Protein 1YBO (pdb70)

Radius of gyration: 22.01 Å; Cα contacts (8 Å, |Δi|>4): 802; chains: 4; bounding box: 70×60×38 Å

InterPro domains:
  IPR001478 PDZ domain [PF00595] (115-191)
  IPR001478 PDZ domain [PF00595] (200-270)
  IPR001478 PDZ domain [PS50106] (114-193)
  IPR001478 PDZ domain [PS50106] (198-273)
  IPR001478 PDZ domain [SM00228] (123-194)
  IPR001478 PDZ domain [SM00228] (207-273)
  IPR036034 PDZ superfamily [G3DSA:2.30.42.10] (99-194)
  IPR036034 PDZ superfamily [G3DSA:2.30.42.10] (195-279)
  IPR036034 PDZ superfamily [SSF50156] (108-207)
  IPR036034 PDZ superfamily [SSF50156] (196-293)
  IPR051230 Amyloid-beta A4 Precursor Protein-Binding [PTHR12345] (1-297)

B-factor: mean 28.21, std 6.39, range [6.23, 77.31]

Foldseek 3Di:
DWDKDKFFADVVQDFQFQWADDPQWIFTQGGDCPGSCVVRPHFGQKTWQDKPRHGSGNDGSVRVVVCRNPPPDTIIMTIIHGNPQKDKFKAFADPVLDQAFDDAPQWTADGHPPGRCVVRVPDGQKGWADKVNHGCPPPHVVVVVVVSVPHHRIIMIMIGHHD/DQDKDKDKAFADPQLDQQFQWADDPQWIFTQDGHPPGRCVVRPHDGQKTWQDKQRDGSGNDGRVRVVVCSSPDDDGMIMTIIDPNPQKDKDKAFADPVLDQAFDDAPQFTADGHPPGSCVVRVPDGQKGWQDKPPHGCPPHHVVVVVVSSNPDHGIIMIMIGHD/DPDDDD/DDDD

GO terms:
  GO:0005546 phosphatidylinositol-4,5-bisphosphate binding (F, IDA)
  GO:0045121 membrane raft (C, IDA)
  GO:0005886 plasma membrane (C, IDA)
  GO:0042470 melanosome (C, EXP)
  GO:0005789 endoplasmic reticulum membrane (C, EXP)
  GO:0005886 plasma membrane (C, EXP)
  GO:0002091 negative regulation of receptor internalization (P, IMP)
  GO:0010718 positive regulation of epithelial to mesenchymal transition (P, IMP)
  GO:0030307 positive regulation of cell growth (P, IMP)
  GO:0030335 positive regulation of cell migration (P, IMP)
  GO:0030511 positive regulation of transforming growth factor beta receptor signaling pathway (P, IMP)
  GO:0007346 regulation of mitotic cell cycle (P, IMP)
  GO:0008284 positive regulation of cell population proliferation (P, IMP)
  GO:0005515 protein binding (F, IPI)
  GO:0035578 azurophil granule lumen (C, TAS)
  GO:0005576 extracellular region (C, TAS)
  GO:0005829 cytosol (C, TAS)
  GO:0042802 identical protein binding (F, IPI)
  GO:0005737 cytoplasm (C, IDA)
  GO:0042327 positive regulation of phosphorylation (P, IDA)

CATH classification: 2.30.42.10 (+1 more: 2.30.42.10)

Structure (mmCIF, N/CA/C/O backbone):
data_1YBO
#
_entry.id   1YBO
#
_cell.length_a   72.322
_cell.length_b   72.322
_cell.length_c   125.921
_cell.angle_alpha   90.00
_cell.angle_beta   90.00
_cell.angle_gamma   90.00
#
_symmetry.space_group_name_H-M   'P 41 21 2'
#
loop_
_entity.id
_entity.type
_entity.pdbx_description
1 polymer 'Syntenin 1'
2 polymer Syndecan-4
3 water water
#
loop_
_atom_site.group_PDB
_atom_site.id
_atom_site.type_symbol
_atom_site.label_atom_id
_atom_site.label_alt_id
_atom_site.label_comp_id
_atom_site.label_asym_id
_atom_site.label_entity_id
_atom_site.label_seq_id
_atom_site.pdbx_PDB_ins_code
_atom_site.Cartn_x
_atom_site.Cartn_y
_atom_site.Cartn_z
_atom_site.occupancy
_atom_site.B_iso_or_equiv
_atom_site.auth_seq_id
_atom_site.auth_comp_id
_atom_site.auth_asym_id
_atom_site.auth_atom_id
_atom_site.pdbx_PDB_model_num
ATOM 1 N N . ASP A 1 4 ? 48.500 52.924 49.323 1.00 33.80 111 ASP A N 1
ATOM 2 C CA . ASP A 1 4 ? 48.932 53.775 48.168 1.00 33.53 111 ASP A CA 1
ATOM 3 C C . ASP A 1 4 ? 49.855 53.041 47.213 1.00 32.85 111 ASP A C 1
ATOM 4 O O . ASP A 1 4 ? 50.409 52.005 47.566 1.00 33.03 111 ASP A O 1
ATOM 9 N N . PRO A 1 5 ? 50.024 53.594 46.006 1.00 32.31 112 PRO A N 1
ATOM 10 C CA . PRO A 1 5 ? 51.082 53.085 45.132 1.00 31.76 112 PRO A CA 1
ATOM 11 C C . PRO A 1 5 ? 52.475 53.165 45.741 1.00 30.77 112 PRO A C 1
ATOM 12 O O . PRO A 1 5 ? 52.665 53.781 46.768 1.00 29.96 112 PRO A O 1
ATOM 16 N N . ARG A 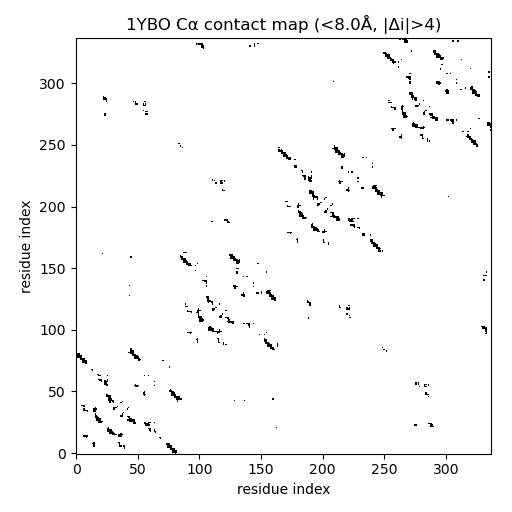1 6 ? 53.430 52.509 45.100 1.00 30.23 113 ARG A N 1
ATOM 17 C CA . ARG A 1 6 ? 54.834 52.639 45.480 1.00 29.63 113 ARG A CA 1
ATOM 18 C C . ARG A 1 6 ? 55.694 52.871 44.242 1.00 28.86 113 ARG A C 1
ATOM 19 O O . ARG A 1 6 ? 55.389 52.454 43.108 1.00 26.93 113 ARG A O 1
ATOM 27 N N . GLU A 1 7 ? 56.791 53.573 44.519 1.00 28.50 114 GLU A N 1
ATOM 28 C CA . GLU A 1 7 ? 57.756 53.946 43.467 1.00 28.26 114 GLU A CA 1
ATOM 29 C C . GLU A 1 7 ? 58.974 53.014 43.531 1.00 27.84 114 GLU A C 1
ATOM 30 O O . GLU A 1 7 ? 59.559 52.759 44.577 1.00 26.27 114 GLU A O 1
ATOM 36 N N . VAL A 1 8 ? 59.329 52.478 42.370 1.00 28.37 115 VAL A N 1
ATOM 37 C CA . VAL A 1 8 ? 60.471 51.587 42.208 1.00 28.55 115 VAL A CA 1
ATOM 38 C C . VAL A 1 8 ? 61.315 52.137 41.071 1.00 29.36 115 VAL A C 1
ATOM 39 O O . VAL A 1 8 ? 60.806 52.805 40.169 1.00 29.71 115 VAL A O 1
ATOM 43 N N . ILE A 1 9 ? 62.605 51.842 41.100 1.00 30.60 116 ILE A N 1
ATOM 44 C CA . ILE A 1 9 ? 63.526 52.313 40.073 1.00 31.66 116 ILE A CA 1
ATOM 45 C C . ILE A 1 9 ? 64.329 51.070 39.729 1.00 32.23 116 ILE A C 1
ATOM 46 O O . ILE A 1 9 ? 65.127 50.574 40.529 1.00 32.19 116 ILE A O 1
ATOM 51 N N . LEU A 1 10 ? 64.059 50.569 38.529 1.00 33.31 117 LEU A N 1
ATOM 52 C CA . LEU A 1 10 ? 64.707 49.375 38.010 1.00 34.40 117 LEU A CA 1
ATOM 53 C C . LEU A 1 10 ? 65.947 49.844 37.251 1.00 35.57 117 LEU A C 1
ATOM 54 O O . LEU A 1 10 ? 66.057 50.981 36.789 1.00 35.15 117 LEU A O 1
ATOM 59 N N . CYS A 1 11 ? 66.876 48.904 37.150 1.00 37.27 118 CYS A N 1
ATOM 60 C CA . CYS A 1 11 ? 68.175 49.119 36.537 1.00 39.10 118 CYS A CA 1
ATOM 61 C C . CYS A 1 11 ? 68.449 48.008 35.530 1.00 40.00 118 CYS A C 1
ATOM 62 O O . CYS A 1 11 ? 68.575 46.856 35.929 1.00 40.25 118 CYS A O 1
ATOM 65 N N . LYS A 1 12 ? 68.540 48.347 34.249 1.00 41.46 119 LYS A N 1
ATOM 66 C CA . LYS A 1 12 ? 68.766 47.365 33.186 1.00 42.61 119 LYS A CA 1
ATOM 67 C C . LYS A 1 12 ? 69.924 46.389 33.389 1.00 43.51 119 LYS A C 1
ATOM 68 O O . LYS A 1 12 ? 70.950 46.793 33.925 1.00 43.69 119 LYS A O 1
ATOM 74 N N . ASP A 1 13 ? 69.749 45.134 32.977 1.00 44.61 120 ASP A N 1
ATOM 75 C CA . ASP A 1 13 ? 70.870 44.201 32.806 1.00 45.66 120 ASP A CA 1
ATOM 76 C C . ASP A 1 13 ? 71.668 44.645 31.580 1.00 46.02 120 ASP A C 1
ATOM 77 O O . ASP A 1 13 ? 71.219 45.518 30.835 1.00 46.13 120 ASP A O 1
ATOM 82 N N . GLN A 1 14 ? 72.839 44.056 31.351 1.00 46.75 121 GLN A N 1
ATOM 83 C CA . GLN A 1 14 ? 73.446 44.165 30.016 1.00 47.14 121 GLN A CA 1
ATOM 84 C C . GLN A 1 14 ? 72.584 43.270 29.101 1.00 47.38 121 GLN A C 1
ATOM 85 O O . GLN A 1 14 ? 72.234 42.144 29.488 1.00 47.50 121 GLN A O 1
ATOM 91 N N . ASP A 1 15 ? 72.260 43.805 27.921 1.00 47.39 122 ASP A N 1
ATOM 92 C CA . ASP A 1 15 ? 7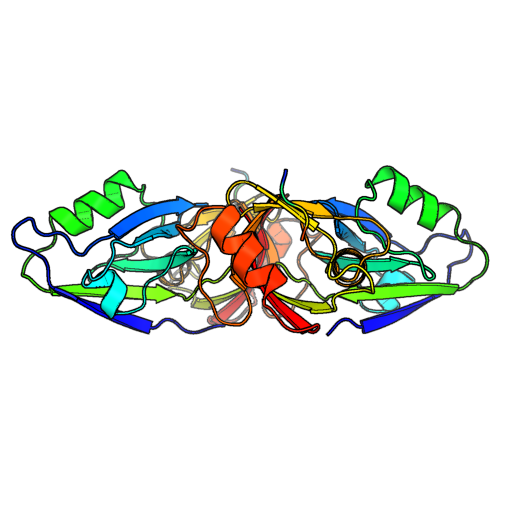1.287 43.356 26.908 1.00 47.22 122 ASP A CA 1
ATOM 93 C C . ASP A 1 15 ? 70.155 44.393 26.805 1.00 47.13 122 ASP A C 1
ATOM 94 O O . ASP A 1 15 ? 69.700 44.742 25.708 1.00 47.28 122 ASP A O 1
ATOM 99 N N . GLY A 1 16 ? 69.719 44.881 27.964 1.00 46.65 123 GLY A N 1
ATOM 100 C CA . GLY A 1 16 ? 68.596 45.800 28.106 1.00 46.14 123 GLY A CA 1
ATOM 101 C C . GLY A 1 16 ? 67.688 45.172 29.150 1.00 45.69 123 GLY A C 1
ATOM 102 O O . GLY A 1 16 ? 67.858 45.453 30.330 1.00 45.94 123 GLY A O 1
ATOM 103 N N . LYS A 1 17 ? 66.762 44.318 28.709 1.00 45.06 124 LYS A N 1
ATOM 104 C CA . LYS A 1 17 ? 65.785 43.513 29.476 1.00 44.35 124 LYS A CA 1
ATOM 105 C C . LYS A 1 17 ? 65.833 43.413 31.018 1.00 43.12 124 LYS A C 1
ATOM 106 O O . LYS A 1 17 ? 66.866 43.173 31.665 1.00 43.40 124 LYS A O 1
ATOM 112 N N . ILE A 1 18 ? 64.640 43.590 31.581 1.00 41.38 125 ILE A N 1
ATOM 113 C CA . ILE A 1 18 ? 64.428 43.704 33.021 1.00 39.74 125 ILE A CA 1
ATOM 114 C C . ILE A 1 18 ? 63.626 42.590 33.682 1.00 38.01 125 ILE A C 1
ATOM 115 O O . ILE A 1 18 ? 63.218 42.732 34.829 1.00 37.06 125 ILE A O 1
ATOM 120 N N . GLY A 1 19 ? 63.450 41.496 32.939 1.00 36.40 126 GLY A N 1
ATOM 121 C CA . GLY A 1 19 ? 62.741 40.275 33.322 1.00 35.27 126 GLY A CA 1
ATOM 122 C C . GLY A 1 19 ? 61.265 40.470 33.595 1.00 34.36 126 GLY A C 1
ATOM 123 O O . GLY A 1 19 ? 60.756 39.956 34.576 1.00 34.06 126 GLY A O 1
ATOM 124 N N . LEU 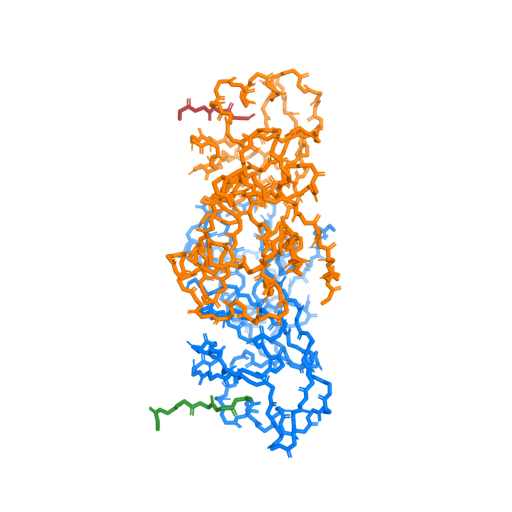A 1 20 ? 60.579 41.212 32.735 1.00 33.46 127 LEU A N 1
ATOM 125 C CA . LEU A 1 20 ? 59.188 41.579 32.952 1.00 32.61 127 LEU A CA 1
ATOM 126 C C . LEU A 1 20 ? 58.336 41.428 31.695 1.00 31.73 127 LEU A C 1
ATOM 127 O O . LEU A 1 20 ? 58.695 41.890 30.610 1.00 31.46 127 LEU A O 1
ATOM 132 N N . ARG A 1 21 ? 57.196 40.770 31.868 1.00 30.74 128 ARG A N 1
ATOM 133 C CA . ARG A 1 21 ? 56.164 40.681 30.837 1.00 29.73 128 ARG A CA 1
ATOM 134 C C . ARG A 1 21 ? 55.003 41.364 31.508 1.00 28.39 128 ARG A C 1
ATOM 135 O O . ARG A 1 21 ? 54.712 41.115 32.673 1.00 27.51 128 ARG A O 1
ATOM 143 N N . LEU A 1 22 ? 54.372 42.225 30.717 1.00 27.69 129 LEU A N 1
ATOM 144 C CA . LEU A 1 22 ? 53.201 43.004 31.105 1.00 26.92 129 LEU A CA 1
ATOM 145 C C . LEU A 1 22 ? 51.991 42.577 30.284 1.00 26.49 129 LEU A C 1
ATOM 146 O O . LEU A 1 22 ? 52.080 41.915 29.250 1.00 26.80 129 LEU A O 1
ATOM 151 N N . LYS A 1 23 ? 50.829 42.957 30.799 1.00 25.72 130 LYS A N 1
ATOM 152 C CA . LYS A 1 23 ? 49.584 42.532 30.213 1.00 25.30 130 LYS A CA 1
ATOM 153 C C . LYS A 1 23 ? 48.511 43.574 30.477 1.00 24.19 130 LYS A C 1
ATOM 154 O O . LYS A 1 23 ? 48.381 44.043 31.599 1.00 23.38 130 LYS A O 1
ATOM 160 N N . SER A 1 24 ? 47.766 43.876 29.420 1.00 23.48 131 SER A N 1
ATOM 161 C CA . SER A 1 24 ? 46.598 44.752 29.469 1.00 23.13 131 SER A CA 1
ATOM 162 C C . SER A 1 24 ? 45.342 44.055 29.963 1.00 22.58 131 SER A C 1
ATOM 163 O O . SER A 1 24 ? 44.958 43.036 29.417 1.00 22.30 131 SER A O 1
ATOM 166 N N . ILE A 1 25 ? 44.707 44.602 30.993 1.00 22.27 132 ILE A N 1
ATOM 167 C CA . ILE A 1 25 ? 43.419 44.148 31.507 1.00 22.10 132 ILE A CA 1
ATOM 168 C C . ILE A 1 25 ? 42.547 45.330 31.900 1.00 21.50 132 ILE A C 1
ATOM 169 O O . ILE A 1 25 ? 42.991 46.169 32.694 1.00 21.66 132 ILE A O 1
ATOM 174 N N . ASP A 1 26 ? 41.334 45.405 31.354 1.00 21.00 133 ASP A N 1
ATOM 175 C CA . ASP A 1 26 ? 40.392 46.479 31.647 1.00 20.24 133 ASP A CA 1
ATOM 176 C C . ASP A 1 26 ? 41.065 47.854 31.647 1.00 20.33 133 ASP A C 1
ATOM 177 O O . ASP A 1 26 ? 40.950 48.587 32.636 1.00 19.05 133 ASP A O 1
ATOM 182 N N . ASN A 1 27 ? 41.764 48.182 30.556 1.00 20.23 134 ASN A N 1
ATOM 183 C CA . ASN A 1 27 ? 42.469 49.451 30.302 1.00 20.87 134 ASN A CA 1
ATOM 184 C C . ASN A 1 27 ? 43.524 49.862 31.347 1.00 20.93 134 ASN A C 1
ATOM 185 O O . ASN A 1 27 ? 43.909 51.024 31.449 1.00 21.33 134 ASN A O 1
ATOM 190 N N . GLY A 1 28 ? 43.986 48.907 32.149 1.00 21.32 135 GLY A N 1
ATOM 191 C CA . GLY A 1 28 ? 45.181 48.996 32.974 1.00 21.04 135 GLY A CA 1
ATOM 192 C C . GLY A 1 28 ? 46.191 48.018 32.417 1.00 21.02 135 GLY A C 1
ATOM 193 O O . GLY A 1 28 ? 45.917 47.223 31.494 1.00 20.89 135 GLY A O 1
ATOM 194 N N . ILE A 1 29 ? 47.366 48.107 33.032 1.00 21.53 136 ILE A N 1
ATOM 195 C CA . ILE A 1 29 ? 48.549 47.288 32.725 1.00 21.42 136 ILE A CA 1
ATOM 196 C C . ILE A 1 29 ? 48.956 46.574 34.014 1.00 21.99 136 ILE A C 1
ATOM 197 O O . ILE A 1 29 ? 49.063 47.230 35.053 1.00 21.54 136 ILE A O 1
ATOM 202 N N . PHE A 1 30 ? 49.174 45.262 33.880 1.00 22.43 137 PHE A N 1
ATOM 203 C CA . PHE A 1 30 ? 49.459 44.332 34.956 1.00 23.27 137 PHE A CA 1
ATOM 204 C C . PHE A 1 30 ? 50.686 43.486 34.660 1.00 23.83 137 PHE A C 1
ATOM 205 O O . PHE A 1 30 ? 50.909 43.103 33.512 1.00 24.42 137 PHE A O 1
ATOM 213 N N . VAL A 1 31 ? 51.472 43.213 35.696 1.00 24.54 138 VAL A N 1
ATOM 214 C CA . VAL A 1 31 ? 52.619 42.309 35.671 1.00 25.19 138 VAL A CA 1
ATOM 215 C C . VAL A 1 31 ? 52.065 40.917 35.389 1.00 26.09 138 VAL A C 1
ATOM 216 O O . VAL A 1 31 ? 51.175 40.468 36.107 1.00 26.45 138 VAL A O 1
ATOM 220 N N . GLN A 1 32 ? 52.585 40.228 34.380 1.00 27.46 139 GLN A N 1
ATOM 221 C CA . GLN A 1 32 ? 52.151 38.879 34.004 1.00 28.59 139 GLN A CA 1
ATOM 222 C C . GLN A 1 32 ? 53.179 37.795 34.332 1.00 29.20 139 GLN A C 1
ATOM 223 O O . GLN A 1 32 ? 52.803 36.654 34.532 1.00 29.22 139 GLN A O 1
ATOM 229 N N . LEU A 1 33 ? 54.466 38.126 34.411 1.00 30.07 140 LEU A N 1
ATOM 230 C CA . LEU A 1 33 ? 55.562 37.188 34.606 1.00 30.41 140 LEU A CA 1
ATOM 231 C C . LEU A 1 33 ? 56.806 38.022 34.937 1.00 30.64 140 LEU A C 1
ATOM 232 O O . LEU A 1 33 ? 57.093 39.028 34.277 1.00 30.45 140 LEU A O 1
ATOM 237 N N . VAL A 1 34 ? 57.504 37.596 35.989 1.00 30.82 141 VAL A N 1
ATOM 238 C CA . VAL A 1 34 ? 58.723 38.182 36.521 1.00 30.93 141 VAL A CA 1
ATOM 239 C C . VAL A 1 34 ? 59.760 37.060 36.475 1.00 31.21 141 VAL A C 1
ATOM 240 O O . VAL A 1 34 ? 59.492 35.960 36.970 1.00 30.93 141 VAL A O 1
ATOM 244 N N . GLN A 1 35 ? 60.929 37.322 35.892 1.00 31.52 142 GLN A N 1
ATOM 245 C CA . GLN A 1 35 ? 62.046 36.371 35.939 1.00 32.04 142 GLN A CA 1
ATOM 246 C C . GLN A 1 35 ? 62.722 36.428 37.317 1.00 32.05 142 GLN A C 1
ATOM 247 O O . GLN A 1 35 ? 62.709 37.490 37.922 1.00 31.48 142 GLN A O 1
ATOM 253 N N . ALA A 1 36 ? 63.326 35.352 37.829 1.00 32.58 143 ALA A N 1
ATOM 254 C CA . ALA A 1 36 ? 63.825 35.300 39.229 1.00 32.86 143 ALA A CA 1
ATOM 255 C C . ALA A 1 36 ? 65.059 36.062 39.725 1.00 33.05 143 ALA A C 1
ATOM 256 O O . ALA A 1 36 ? 65.161 36.354 40.929 1.00 33.75 143 ALA A O 1
ATOM 258 N N . ASN A 1 37 ? 66.002 36.401 38.856 1.00 32.71 144 ASN A N 1
ATOM 259 C CA . ASN A 1 37 ? 67.198 37.143 39.287 1.00 32.43 144 ASN A CA 1
ATOM 260 C C . ASN A 1 37 ? 67.388 38.295 38.302 1.00 31.76 144 ASN A C 1
ATOM 261 O O . ASN A 1 37 ? 68.394 38.478 37.616 1.00 31.81 144 ASN A O 1
ATOM 266 N N . SER A 1 38 ? 66.332 39.092 38.265 1.00 31.28 145 SER A N 1
ATOM 267 C CA . SER A 1 38 ? 66.132 40.113 37.247 1.00 30.50 145 SER A CA 1
ATOM 268 C C . SER A 1 38 ? 65.975 41.477 37.884 1.00 30.10 145 SER A C 1
ATOM 269 O O . SER A 1 38 ? 65.720 41.547 39.089 1.00 29.89 145 SER A O 1
ATOM 272 N N . PRO A 1 39 ? 66.160 42.550 37.096 1.00 29.85 146 PRO A N 1
ATOM 273 C CA . PRO A 1 39 ? 65.847 43.898 37.572 1.00 29.97 146 PRO A CA 1
ATOM 274 C C . PRO A 1 39 ? 64.466 44.003 38.241 1.00 29.83 146 PRO A C 1
ATOM 275 O O . PRO A 1 39 ? 64.353 44.638 39.289 1.00 29.65 146 PRO A O 1
ATOM 279 N N . ALA A 1 40 ? 63.456 43.362 37.654 1.00 30.17 147 ALA A N 1
ATOM 280 C CA . ALA A 1 40 ? 62.078 43.290 38.171 1.00 30.16 147 ALA A CA 1
ATOM 281 C C . ALA A 1 40 ? 61.994 42.684 39.560 1.00 30.18 147 ALA A C 1
ATOM 282 O O . ALA A 1 40 ? 61.347 43.260 40.427 1.00 30.26 147 ALA A O 1
ATOM 2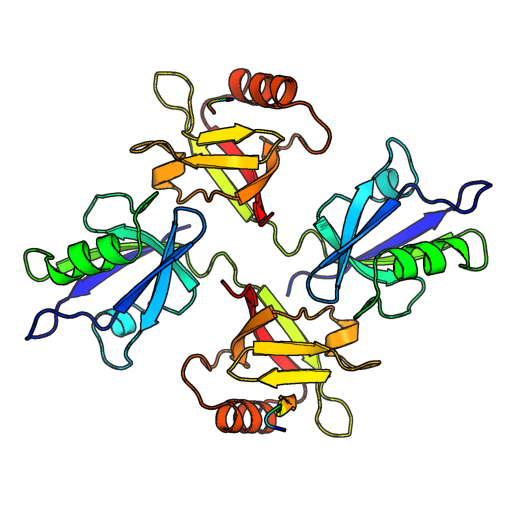84 N N . SER A 1 41 ? 62.623 41.524 39.750 1.00 30.50 148 SER A N 1
ATOM 285 C CA . SER A 1 41 ? 62.591 40.813 41.032 1.00 30.74 148 SER A CA 1
ATOM 286 C C . SER A 1 41 ? 63.267 41.576 42.172 1.00 30.82 148 SER A C 1
ATOM 287 O O . SER A 1 41 ? 62.755 41.562 43.291 1.00 31.62 148 SER A O 1
ATOM 290 N N . LEU A 1 42 ? 64.386 42.241 41.890 1.00 30.41 149 LEU A N 1
ATOM 291 C CA . LEU A 1 42 ? 65.070 43.133 42.829 1.00 30.23 149 LEU A CA 1
ATOM 292 C C . LEU A 1 42 ? 64.164 44.185 43.461 1.00 29.74 149 LEU A C 1
ATOM 293 O O . LEU A 1 42 ? 64.284 44.488 44.649 1.00 29.53 149 LEU A O 1
ATOM 298 N N . VAL A 1 43 ? 63.251 44.753 42.672 1.00 29.28 150 VAL A N 1
ATOM 299 C CA . VAL A 1 43 ? 62.372 45.776 43.233 1.00 28.37 150 VAL A CA 1
ATOM 300 C C . VAL A 1 43 ? 61.043 45.183 43.702 1.00 27.64 150 VAL A C 1
ATOM 301 O O . VAL A 1 43 ? 60.093 45.941 43.854 1.00 27.80 150 VAL A O 1
ATOM 305 N N . GLY A 1 44 ? 60.991 43.868 43.915 1.00 26.84 151 GLY A N 1
ATOM 306 C CA . GLY A 1 44 ? 59.811 43.120 44.325 1.00 26.30 151 GLY A CA 1
ATOM 307 C C . GLY A 1 44 ? 58.576 43.153 43.449 1.00 25.99 151 GLY A C 1
ATOM 308 O O . GLY A 1 44 ? 57.493 43.134 44.009 1.00 26.53 151 GLY A O 1
ATOM 309 N N . LEU A 1 45 ? 58.658 43.210 42.120 1.00 25.90 152 LEU A N 1
ATOM 310 C CA . LEU A 1 45 ? 57.444 43.153 41.288 1.00 25.08 152 LEU A CA 1
ATOM 311 C C . LEU A 1 45 ? 56.887 41.736 41.371 1.00 25.42 152 LEU A C 1
ATOM 312 O O . LEU A 1 45 ? 57.657 40.785 41.385 1.00 25.25 152 LEU A O 1
ATOM 317 N N . ARG A 1 46 ? 55.564 41.614 41.460 1.00 25.54 153 ARG A N 1
ATOM 318 C CA . ARG A 1 46 ? 54.901 40.323 41.493 1.00 25.69 153 ARG A CA 1
ATOM 319 C C . ARG A 1 46 ? 53.765 40.218 40.490 1.00 24.97 153 ARG A C 1
ATOM 320 O O . ARG A 1 46 ? 53.290 41.218 39.980 1.00 25.14 153 ARG A O 1
ATOM 328 N N . PHE A 1 47 ? 53.348 38.984 40.247 1.00 24.41 154 PHE A N 1
ATOM 329 C CA . PHE A 1 47 ? 52.206 38.664 39.405 1.00 24.23 154 PHE A CA 1
ATOM 330 C C . PHE A 1 47 ? 51.020 39.493 39.940 1.00 24.32 154 PHE A C 1
ATOM 331 O O . PHE A 1 47 ? 50.788 39.548 41.143 1.00 24.14 154 PHE A O 1
ATOM 339 N N . GLY A 1 48 ? 50.289 40.169 39.058 1.00 24.02 155 GLY A N 1
ATOM 340 C CA . GLY A 1 48 ? 49.077 40.884 39.460 1.00 23.39 155 GLY A CA 1
ATOM 341 C C . GLY A 1 48 ? 49.215 42.327 39.861 1.00 22.92 155 GLY A C 1
ATOM 342 O O . GLY A 1 48 ? 48.204 43.036 40.039 1.00 23.12 155 GLY A O 1
ATOM 343 N N . ASP A 1 49 ? 50.464 42.747 40.031 1.00 22.77 156 ASP A N 1
ATOM 344 C CA . ASP A 1 49 ? 50.751 44.135 40.389 1.00 22.39 156 ASP A CA 1
ATOM 345 C C . ASP A 1 49 ? 50.304 44.946 39.191 1.00 22.40 156 ASP A C 1
ATOM 346 O O . ASP A 1 49 ? 50.492 44.509 38.049 1.00 22.55 156 ASP A O 1
ATOM 351 N N . GLN A 1 50 ? 49.696 46.090 39.498 1.00 21.99 157 GLN A N 1
ATOM 352 C CA . GLN A 1 50 ? 49.267 47.057 38.501 1.00 21.71 157 GLN A CA 1
ATOM 353 C C . GLN A 1 50 ? 50.315 48.141 38.395 1.00 21.90 157 GLN A C 1
ATOM 354 O O . GLN A 1 50 ? 50.687 48.689 39.434 1.00 22.05 157 GLN A O 1
ATOM 360 N N . VAL A 1 51 ? 50.697 48.420 37.146 1.00 22.19 158 VAL A N 1
ATOM 361 C CA . VAL A 1 51 ? 51.736 49.360 36.769 1.00 22.58 158 VAL A CA 1
ATOM 362 C C . VAL A 1 51 ? 50.938 50.596 36.372 1.00 22.45 158 VAL A C 1
ATOM 363 O O . VAL A 1 51 ? 50.192 50.602 35.376 1.00 21.86 158 VAL A O 1
ATOM 367 N N . LEU A 1 52 ? 51.108 51.622 37.206 1.00 21.94 159 LEU A N 1
ATOM 368 C CA . LEU A 1 52 ? 50.374 52.853 36.987 1.00 21.60 159 LEU A CA 1
ATOM 369 C C . LEU A 1 52 ? 51.023 53.802 35.997 1.00 21.29 159 LEU A C 1
ATOM 370 O O . LEU A 1 52 ? 50.339 54.402 35.173 1.00 20.49 159 LEU A O 1
ATOM 375 N N . GLN A 1 53 ? 52.339 53.874 36.075 1.00 21.79 160 GLN A N 1
ATOM 376 C CA . GLN A 1 53 ? 53.134 54.807 35.306 1.00 22.59 160 GLN A CA 1
ATOM 377 C C . GLN A 1 53 ? 54.485 54.152 35.012 1.00 22.30 160 GLN A C 1
ATOM 378 O O . GLN A 1 53 ? 54.973 53.400 35.845 1.00 21.72 160 GLN A O 1
ATOM 384 N N . ILE A 1 54 ? 55.066 54.410 33.831 1.00 22.23 161 ILE A N 1
ATOM 385 C CA . ILE A 1 54 ? 56.414 54.035 33.421 1.00 21.48 161 ILE A CA 1
ATOM 386 C C . ILE A 1 54 ? 57.050 55.341 32.884 1.00 21.52 161 ILE A C 1
ATOM 387 O O . ILE A 1 54 ? 56.548 55.963 31.934 1.00 20.94 161 ILE A O 1
ATOM 392 N N . ASN A 1 55 ? 58.153 55.736 33.510 1.00 21.22 162 ASN A N 1
ATOM 393 C CA . ASN A 1 55 ? 58.946 56.931 33.155 1.00 21.75 162 ASN A CA 1
ATOM 394 C C . ASN A 1 55 ? 58.130 58.212 32.994 1.00 22.01 162 ASN A C 1
ATOM 395 O O . ASN A 1 55 ? 58.359 58.947 32.043 1.00 21.81 162 ASN A O 1
ATOM 400 N N . GLY A 1 56 ? 57.173 58.478 33.885 1.00 22.60 163 GLY A N 1
ATOM 401 C CA . GLY A 1 56 ? 56.362 59.712 33.805 1.00 22.73 163 GLY A CA 1
ATOM 402 C C . GLY A 1 56 ? 55.201 59.773 32.818 1.00 23.05 163 GLY A C 1
ATOM 403 O O . GLY A 1 56 ? 54.654 60.845 32.510 1.00 22.67 163 GLY A O 1
ATOM 404 N N . GLU A 1 57 ? 54.839 58.586 32.332 1.00 23.18 164 GLU A N 1
ATOM 405 C CA . GLU A 1 57 ? 53.726 58.364 31.403 1.00 23.31 164 GLU A CA 1
ATOM 406 C C . GLU A 1 57 ? 52.801 57.344 32.026 1.00 22.31 164 GLU A C 1
ATOM 407 O O . GLU A 1 57 ? 53.273 56.280 32.399 1.00 22.57 164 GLU A O 1
ATOM 413 N N . ASN A 1 58 ? 51.528 57.701 32.118 1.00 21.54 165 ASN A N 1
ATOM 414 C CA . ASN A 1 58 ? 50.500 56.786 32.549 1.00 21.48 165 ASN A CA 1
ATOM 415 C C . ASN A 1 58 ? 50.282 55.606 31.581 1.00 21.84 165 ASN A C 1
ATOM 416 O O . ASN A 1 58 ? 50.230 55.731 30.354 1.00 21.44 165 ASN A O 1
ATOM 421 N N . CYS A 1 59 ? 50.126 54.413 32.140 1.00 22.20 166 CYS A N 1
ATOM 422 C CA . CYS A 1 59 ? 49.841 53.193 31.371 1.00 22.07 166 CYS A CA 1
ATOM 423 C C . CYS A 1 59 ? 48.365 53.014 31.024 1.00 22.13 166 CYS A C 1
ATOM 424 O O . CYS A 1 59 ? 48.024 52.071 30.312 1.00 22.53 166 CYS A O 1
ATOM 427 N N . ALA A 1 60 ? 47.461 53.893 31.466 1.00 21.96 167 ALA A N 1
ATOM 428 C CA . ALA A 1 60 ? 46.047 53.750 31.149 1.00 21.30 167 ALA A CA 1
ATOM 429 C C . ALA A 1 60 ? 45.777 53.601 29.657 1.00 21.40 167 ALA A C 1
ATOM 430 O O . ALA A 1 60 ? 46.295 54.382 28.879 1.00 21.76 167 ALA A O 1
ATOM 432 N N . GLY A 1 61 ? 44.984 52.606 29.265 1.00 21.05 168 GLY A N 1
ATOM 433 C CA . GLY A 1 61 ? 44.653 52.385 27.873 1.00 21.02 168 GLY A CA 1
ATOM 434 C C . GLY A 1 61 ? 45.698 51.753 26.997 1.00 20.98 168 GLY A C 1
ATOM 435 O O . GLY A 1 61 ? 45.448 51.587 25.824 1.00 21.54 168 GLY A O 1
ATOM 436 N N . TRP A 1 62 ? 46.872 51.405 27.498 1.00 21.57 169 TRP A N 1
ATOM 437 C CA . TRP A 1 62 ? 47.905 50.747 26.700 1.00 21.40 169 TRP A CA 1
ATOM 438 C C . TRP A 1 62 ? 47.566 49.258 26.548 1.00 22.06 169 TRP A C 1
ATOM 439 O O . TRP A 1 62 ? 47.054 48.587 27.457 1.00 22.31 169 TRP A O 1
ATOM 450 N N . SER A 1 63 ? 47.846 48.787 25.341 1.00 22.28 170 SER A N 1
ATOM 451 C CA . SER A 1 63 ? 47.824 47.396 24.965 1.00 22.86 170 SER A CA 1
ATOM 452 C C . SER A 1 63 ? 49.062 46.666 25.509 1.00 23.40 170 SER A C 1
ATOM 453 O O . SER A 1 63 ? 50.039 47.306 25.861 1.00 22.77 170 SER A O 1
ATOM 456 N N . SER A 1 64 ? 49.028 45.335 25.563 1.00 23.90 171 SER A N 1
ATOM 457 C CA . SER A 1 64 ? 50.197 44.509 25.910 1.00 24.15 171 SER A CA 1
ATOM 458 C C . SER A 1 64 ? 51.345 44.853 24.956 1.00 24.24 171 SER A C 1
ATOM 459 O O . SER A 1 64 ? 52.451 45.098 25.405 1.00 24.38 171 SER A O 1
ATOM 462 N N . ASP A 1 65 ? 51.085 44.885 23.650 1.00 24.67 172 ASP A N 1
ATOM 463 C CA . ASP A 1 65 ? 52.075 45.183 22.608 1.00 24.79 172 ASP A CA 1
ATOM 464 C C . ASP A 1 65 ? 52.789 46.522 22.862 1.00 24.81 172 ASP A C 1
ATOM 465 O O . ASP A 1 65 ? 54.003 46.648 22.750 1.00 24.29 172 ASP A O 1
ATOM 470 N N . LYS A 1 66 ? 52.032 47.552 23.212 1.00 25.44 173 LYS A N 1
ATOM 471 C CA . LYS A 1 66 ? 52.609 48.850 23.584 1.00 26.03 173 LYS A CA 1
ATOM 472 C C . LYS A 1 66 ? 53.459 48.861 24.865 1.00 26.78 173 LYS A C 1
ATOM 473 O O . LYS A 1 66 ? 54.494 49.546 24.914 1.00 26.97 173 LYS A O 1
ATOM 479 N N . ALA A 1 67 ? 53.034 48.137 25.899 1.00 27.43 174 ALA A N 1
ATOM 480 C CA . ALA A 1 67 ? 53.830 48.003 27.132 1.00 28.11 174 ALA A CA 1
ATOM 481 C C . ALA A 1 67 ? 55.173 47.317 26.838 1.00 28.76 174 ALA A C 1
ATOM 482 O O . ALA A 1 67 ? 56.231 47.772 27.274 1.00 28.67 174 ALA A O 1
ATOM 484 N N . HIS A 1 68 ? 55.100 46.214 26.102 1.00 29.79 175 HIS A N 1
ATOM 485 C CA . HIS A 1 68 ? 56.269 45.463 25.619 1.00 31.08 175 HIS A CA 1
ATOM 486 C C . HIS A 1 68 ? 57.238 46.423 24.918 1.00 31.34 175 HIS A C 1
ATOM 487 O O . HIS A 1 68 ? 58.411 46.471 25.298 1.00 31.00 175 HIS A O 1
ATOM 494 N N . LYS A 1 69 ? 56.745 47.200 23.952 1.00 31.92 176 LYS A N 1
ATOM 495 C CA . LYS A 1 69 ? 57.580 48.145 23.183 1.00 32.55 176 LYS A CA 1
ATOM 496 C C . LYS A 1 69 ? 58.203 49.283 23.961 1.00 32.65 176 LYS A C 1
ATOM 497 O O . LYS A 1 69 ? 59.373 49.584 23.730 1.00 32.76 176 LYS A O 1
ATOM 503 N N . VAL A 1 70 ? 57.426 49.917 24.834 1.00 33.05 177 VAL A N 1
ATOM 504 C CA . VAL A 1 70 ? 57.952 50.997 25.668 1.00 33.29 177 VAL A CA 1
ATOM 505 C C . VAL A 1 70 ? 59.109 50.452 26.527 1.00 33.66 177 VAL A C 1
ATOM 506 O O . VAL A 1 70 ? 60.153 51.096 26.686 1.00 33.04 177 VAL A O 1
ATOM 510 N N . LEU A 1 71 ? 58.919 49.262 27.080 1.00 34.45 178 LEU A N 1
ATOM 511 C CA . LEU A 1 71 ? 59.958 48.640 27.909 1.00 35.40 178 LEU A CA 1
ATOM 512 C C . LEU A 1 71 ? 61.184 48.256 27.083 1.00 36.00 178 LEU A C 1
ATOM 513 O O . LEU A 1 71 ? 62.287 48.668 27.433 1.00 35.87 178 LEU A O 1
ATOM 518 N N . LYS A 1 72 ? 60.952 47.506 26.008 1.00 36.75 179 LYS A N 1
ATOM 519 C CA . LYS A 1 72 ? 61.978 47.095 25.065 1.00 37.48 179 LYS A CA 1
ATOM 520 C C . LYS A 1 72 ? 62.758 48.296 24.535 1.00 37.89 179 LYS A C 1
ATOM 521 O O . LYS A 1 72 ? 63.936 48.122 24.240 1.00 38.52 179 LYS A O 1
ATOM 527 N N . GLN A 1 73 ? 62.169 49.481 24.407 1.00 38.40 180 GLN A N 1
ATOM 528 C CA . GLN A 1 73 ? 62.853 50.660 23.849 1.00 38.90 180 GLN A CA 1
ATOM 529 C C . GLN A 1 73 ? 63.335 51.707 24.842 1.00 38.97 180 GLN A C 1
ATOM 530 O O . GLN A 1 73 ? 63.874 52.720 24.409 1.00 39.12 180 GLN A O 1
ATOM 536 N N . ALA A 1 74 ? 63.152 51.489 26.141 1.00 39.53 181 ALA A N 1
ATOM 537 C CA . ALA A 1 74 ? 63.524 52.431 27.208 1.00 39.83 181 ALA A CA 1
ATOM 538 C C . ALA A 1 74 ? 64.946 53.022 27.109 1.00 40.01 181 ALA A C 1
ATOM 539 O O . ALA A 1 74 ? 65.951 52.319 26.942 1.00 40.25 181 ALA A O 1
ATOM 541 N N . PHE A 1 75 ? 65.008 54.346 27.195 1.00 39.77 182 PHE A N 1
ATOM 542 C CA . PHE A 1 75 ? 66.251 55.087 27.042 1.00 39.64 182 PHE A CA 1
ATOM 543 C C . PHE A 1 75 ? 66.942 55.206 28.401 1.00 39.50 182 PHE A C 1
ATOM 544 O O . PHE A 1 75 ? 66.339 55.577 29.418 1.00 39.37 182 PHE A O 1
ATOM 552 N N . GLY A 1 76 ? 68.225 54.867 28.367 1.00 39.24 183 GLY A N 1
ATOM 553 C CA . GLY A 1 76 ? 69.113 54.930 29.518 1.00 39.11 183 GLY A CA 1
ATOM 554 C C . GLY A 1 76 ? 69.156 53.641 30.314 1.00 38.88 183 GLY A C 1
ATOM 555 O O . GLY A 1 76 ? 68.798 52.567 29.826 1.00 39.08 183 GLY A O 1
ATOM 556 N N . GLU A 1 77 ? 69.601 53.764 31.558 1.00 38.36 184 GLU A N 1
ATOM 557 C CA . GLU A 1 77 ? 69.756 52.603 32.427 1.00 38.11 184 GLU A CA 1
ATOM 558 C C . GLU A 1 77 ? 68.604 52.378 33.382 1.00 37.16 184 GLU A C 1
ATOM 559 O O . GLU A 1 77 ? 68.302 51.230 33.690 1.00 37.01 184 GLU A O 1
ATOM 565 N N . LYS A 1 78 ? 68.000 53.477 33.817 1.00 36.28 185 LYS A N 1
ATOM 566 C CA . LYS A 1 78 ? 66.906 53.502 34.775 1.00 35.51 185 LYS A CA 1
ATOM 567 C C . LYS A 1 78 ? 65.493 53.512 34.160 1.00 34.47 185 LYS A C 1
ATOM 568 O O . LYS A 1 78 ? 65.163 54.281 33.249 1.00 34.74 185 LYS A O 1
ATOM 574 N N . ILE A 1 79 ? 64.659 52.624 34.688 1.00 32.89 186 ILE A N 1
ATOM 575 C CA . ILE A 1 79 ? 63.244 52.547 34.375 1.00 31.93 186 ILE A CA 1
ATOM 576 C C . ILE A 1 79 ? 62.593 52.798 35.738 1.00 30.76 186 ILE A C 1
ATOM 577 O O . ILE A 1 79 ? 62.737 52.053 36.698 1.00 29.69 186 ILE A O 1
ATOM 582 N N . THR A 1 80 ? 61.878 53.914 35.750 1.00 29.58 187 THR A N 1
ATOM 583 C CA . THR A 1 80 ? 61.077 54.418 36.857 1.00 28.96 187 THR A CA 1
ATOM 584 C C . THR A 1 80 ? 59.650 53.860 36.665 1.00 28.08 187 THR A C 1
ATOM 585 O O . THR A 1 80 ? 59.080 53.942 35.575 1.00 27.72 187 THR A O 1
ATOM 589 N N . MET A 1 81 ? 59.087 53.260 37.713 1.00 27.28 188 MET A N 1
ATOM 590 C CA . MET A 1 81 ? 57.682 52.853 37.739 1.00 26.67 188 MET A CA 1
ATOM 591 C C . MET A 1 81 ? 57.032 53.198 39.077 1.00 25.95 188 MET A C 1
ATOM 592 O O . MET A 1 81 ? 57.706 53.252 40.125 1.00 25.33 188 MET A O 1
ATOM 597 N N . THR A 1 82 ? 55.721 53.428 38.949 1.00 25.14 189 THR A N 1
ATOM 598 C CA . THR A 1 82 ? 54.748 53.605 40.034 1.00 24.44 189 THR A CA 1
ATOM 599 C C . THR A 1 82 ? 53.778 52.427 40.001 1.00 24.10 189 THR A C 1
ATOM 600 O O . THR A 1 82 ? 53.076 52.231 39.038 1.00 24.71 189 THR A O 1
ATOM 604 N N . ILE A 1 83 ? 53.751 51.651 41.073 1.00 24.41 190 ILE A N 1
ATOM 605 C CA . ILE A 1 83 ? 53.127 50.346 41.176 1.00 24.97 190 ILE A CA 1
ATOM 606 C C . ILE A 1 83 ? 52.027 50.353 42.223 1.00 24.94 190 ILE A C 1
ATOM 607 O O . ILE A 1 83 ? 52.239 50.838 43.329 1.00 26.06 190 ILE A O 1
ATOM 612 N N . ARG A 1 84 ? 50.860 49.835 41.860 1.00 25.16 191 ARG A N 1
ATOM 613 C CA . ARG A 1 84 ? 49.788 49.571 42.818 1.00 25.70 191 ARG A CA 1
ATOM 614 C C . ARG A 1 84 ? 49.802 48.056 43.081 1.00 25.45 191 ARG A C 1
ATOM 615 O O . ARG A 1 84 ? 49.574 47.273 42.178 1.00 24.59 191 ARG A O 1
ATOM 623 N N . ASP A 1 85 ? 50.069 47.638 44.310 1.00 26.14 192 ASP A N 1
ATOM 624 C CA . ASP A 1 85 ? 50.268 46.225 44.643 1.00 27.00 192 ASP A CA 1
ATOM 625 C C . ASP A 1 85 ? 49.001 45.392 44.488 1.00 27.56 192 ASP A C 1
ATOM 626 O O . ASP A 1 85 ? 47.984 45.805 45.036 1.00 27.89 192 ASP A O 1
ATOM 631 N N . ARG A 1 86 ? 49.107 44.261 43.790 1.00 28.42 193 ARG A N 1
ATOM 632 C CA . ARG A 1 86 ? 48.032 43.323 43.401 1.00 28.88 193 ARG A CA 1
ATOM 633 C C . ARG A 1 86 ? 46.622 43.732 43.818 1.00 28.59 193 ARG A C 1
ATOM 634 O O . ARG A 1 86 ? 46.055 43.207 44.782 1.00 28.40 193 ARG A O 1
ATOM 642 N N . PRO A 1 87 ? 46.060 44.685 43.068 1.00 28.36 194 PRO A N 1
ATOM 643 C CA . PRO A 1 87 ? 44.793 45.194 43.554 1.00 28.42 194 PRO A CA 1
ATOM 644 C C . PRO A 1 87 ? 43.669 44.171 43.487 1.00 28.43 194 PRO A C 1
ATOM 645 O O . PRO A 1 87 ? 42.708 44.387 44.206 1.00 28.36 194 PRO A O 1
ATOM 649 N N . PHE A 1 88 ? 43.788 43.108 42.690 1.00 28.87 195 PHE A N 1
ATOM 650 C CA . PHE A 1 88 ? 42.780 42.044 42.580 1.00 29.33 195 PHE A CA 1
ATOM 651 C C . PHE A 1 88 ? 42.929 40.896 43.560 1.00 29.16 195 PHE A C 1
ATOM 652 O O . PHE A 1 88 ? 42.056 40.028 43.655 1.00 30.00 195 PHE A O 1
ATOM 660 N N . GLU A 1 89 ? 44.034 40.919 44.286 1.00 29.02 196 GLU A N 1
ATOM 661 C CA . GLU A 1 89 ? 44.386 39.909 45.274 1.00 29.27 196 GLU A CA 1
ATOM 662 C C . GLU A 1 89 ? 43.343 39.701 46.348 1.00 28.77 196 GLU A C 1
ATOM 663 O O . GLU A 1 89 ? 42.823 40.680 46.890 1.00 27.91 196 GLU A O 1
ATOM 669 N N . ARG A 1 90 ? 43.077 38.425 46.611 1.00 28.85 197 ARG A N 1
ATOM 670 C CA . ARG A 1 90 ? 42.227 38.058 47.744 1.00 29.17 197 ARG A CA 1
ATOM 671 C C . ARG A 1 90 ? 42.954 37.017 48.603 1.00 28.27 197 ARG A C 1
ATOM 672 O O . ARG A 1 90 ? 43.760 36.297 48.051 1.00 27.09 197 ARG A O 1
ATOM 680 N N . THR A 1 91 ? 42.692 36.946 49.913 1.00 27.94 198 THR A N 1
ATOM 681 C CA . THR A 1 91 ? 43.298 35.979 50.817 1.00 27.83 198 THR A CA 1
ATOM 682 C C . THR A 1 91 ? 42.237 35.120 51.500 1.00 27.46 198 THR A C 1
ATOM 683 O O . THR A 1 91 ? 41.339 35.688 52.125 1.00 27.39 198 THR A O 1
ATOM 687 N N . ILE A 1 92 ? 42.353 33.793 51.388 1.00 26.69 199 ILE A N 1
ATOM 688 C CA . ILE A 1 92 ? 41.446 32.814 52.015 1.00 26.41 199 ILE A CA 1
ATOM 689 C C . ILE A 1 92 ? 42.244 31.783 52.862 1.00 25.51 199 ILE A C 1
ATOM 690 O O . ILE A 1 92 ? 43.226 31.157 52.420 1.00 23.90 199 ILE A O 1
ATOM 695 N N . THR A 1 93 ? 41.753 31.669 54.095 1.00 24.83 200 THR A N 1
ATOM 696 C CA . THR A 1 93 ? 42.260 30.804 55.145 1.00 24.90 200 THR A CA 1
ATOM 697 C C . THR A 1 93 ? 41.293 29.610 55.303 1.00 24.62 200 THR A C 1
ATOM 698 O O . THR A 1 93 ? 40.100 29.726 55.608 1.00 24.51 200 THR A O 1
ATOM 702 N N . MET A 1 94 ? 41.869 28.442 55.057 1.00 23.82 201 MET A N 1
ATOM 703 C CA . MET A 1 94 ? 41.245 27.133 55.149 1.00 23.55 201 MET A CA 1
ATOM 704 C C . MET A 1 94 ? 42.013 26.271 56.137 1.00 23.20 201 MET A C 1
ATOM 705 O O . MET A 1 94 ? 43.124 26.584 56.517 1.00 23.30 201 MET A O 1
ATOM 710 N N . HIS A 1 95 ? 41.402 25.176 56.562 1.00 23.54 202 HIS A N 1
ATOM 711 C CA . HIS A 1 95 ? 41.949 24.218 57.513 1.00 23.61 202 HIS A CA 1
ATOM 712 C C . HIS A 1 95 ? 41.866 22.832 56.891 1.00 22.85 202 HIS A C 1
ATOM 713 O O . HIS A 1 95 ? 40.834 22.513 56.324 1.00 23.02 202 HIS A O 1
ATOM 720 N N . LYS A 1 96 ? 42.912 22.018 56.969 1.00 22.62 203 LYS A N 1
ATOM 721 C CA . LYS A 1 96 ? 42.917 20.682 56.361 1.00 22.48 203 LYS A CA 1
ATOM 722 C C . LYS A 1 96 ? 42.040 19.752 57.155 1.00 22.25 203 LYS A C 1
ATOM 723 O O . LYS A 1 96 ? 42.067 19.777 58.376 1.00 22.05 203 LYS A O 1
ATOM 729 N N . ASP A 1 97 ? 41.269 18.939 56.443 1.00 22.65 204 ASP A N 1
ATOM 730 C CA . ASP A 1 97 ? 40.472 17.879 57.074 1.00 22.50 204 ASP A CA 1
ATOM 731 C C . ASP A 1 97 ? 41.361 16.650 57.363 1.00 22.54 204 ASP A C 1
ATOM 732 O O . ASP A 1 97 ? 42.572 16.662 57.148 1.00 22.59 204 ASP A O 1
ATOM 737 N N . SER A 1 98 ? 40.774 15.548 57.815 1.00 22.74 205 SER A N 1
ATOM 738 C CA . SER A 1 98 ? 41.529 14.361 58.227 1.00 22.77 205 SER A CA 1
ATOM 739 C C . SER A 1 98 ? 42.313 13.598 57.155 1.00 22.63 205 SER A C 1
ATOM 740 O O . SER A 1 98 ? 43.223 12.857 57.509 1.00 22.56 205 SER A O 1
ATOM 743 N N . THR A 1 99 ? 41.938 13.783 55.889 1.00 22.38 206 THR A N 1
ATOM 744 C CA . THR A 1 99 ? 42.549 13.211 54.696 1.00 21.52 206 THR A CA 1
ATOM 745 C C . THR A 1 99 ? 43.649 14.183 54.248 1.00 21.81 206 THR A C 1
ATOM 746 O O . THR A 1 99 ? 44.362 13.877 53.298 1.00 21.52 206 THR A O 1
ATOM 750 N N . GLY A 1 100 ? 43.807 15.350 54.872 1.00 21.82 207 GLY A N 1
ATOM 751 C CA . GLY A 1 100 ? 44.834 16.309 54.453 1.00 21.98 207 GLY A CA 1
ATOM 752 C C . GLY A 1 100 ? 44.404 17.234 53.321 1.00 22.27 207 GLY A C 1
ATOM 753 O O . GLY A 1 100 ? 45.248 17.703 52.558 1.00 21.82 207 GLY A O 1
ATOM 754 N N . HIS A 1 101 ? 43.108 17.498 53.187 1.00 22.59 208 HIS A N 1
ATOM 755 C CA . HIS A 1 101 ? 42.561 18.316 52.093 1.00 23.03 208 HIS A CA 1
ATOM 756 C C . HIS A 1 101 ? 41.771 19.556 52.558 1.00 22.92 208 HIS A C 1
ATOM 757 O O . HIS A 1 101 ? 41.020 19.489 53.524 1.00 23.55 208 HIS A O 1
ATOM 764 N N . VAL A 1 102 ? 41.933 20.683 51.868 1.00 22.58 209 VAL A N 1
ATOM 765 C CA . VAL A 1 102 ? 41.208 21.940 52.120 1.00 22.47 209 VAL A CA 1
ATOM 766 C C . VAL A 1 102 ? 39.927 22.035 51.269 1.00 22.50 209 VAL A C 1
ATOM 767 O O . VAL A 1 102 ? 38.988 22.725 51.670 1.00 22.40 209 VAL A O 1
ATOM 771 N N . GLY A 1 103 ? 39.885 21.358 50.123 1.00 21.96 210 GLY A N 1
ATOM 772 C CA . GLY A 1 103 ? 38.653 21.168 49.379 1.00 21.76 210 GLY A CA 1
ATOM 773 C C . GLY A 1 103 ? 38.489 21.732 47.989 1.00 21.73 210 GLY A C 1
ATOM 774 O O . GLY A 1 103 ? 37.409 22.232 47.672 1.00 21.72 210 GLY A O 1
ATOM 775 N N . PHE A 1 104 ? 39.525 21.657 47.157 1.00 22.04 211 PHE A N 1
ATOM 776 C CA . PHE A 1 104 ? 39.400 22.194 45.783 1.00 21.65 211 PHE A CA 1
ATOM 777 C C . PHE A 1 104 ? 40.204 21.378 44.779 1.00 21.73 211 PHE A C 1
ATOM 778 O O . PHE A 1 104 ? 41.172 20.689 45.121 1.00 21.00 211 PHE A O 1
ATOM 786 N N . ILE A 1 105 ? 39.752 21.510 43.534 1.00 22.08 212 ILE A N 1
ATOM 787 C CA . ILE A 1 105 ? 40.437 20.904 42.402 1.00 22.60 212 ILE A CA 1
ATOM 788 C C . ILE A 1 105 ? 41.042 22.059 41.608 1.00 22.86 212 ILE A C 1
ATOM 789 O O . ILE A 1 105 ? 40.417 23.090 41.373 1.00 23.44 212 ILE A O 1
ATOM 794 N N . PHE A 1 106 ? 42.294 21.878 41.224 1.00 23.44 213 PHE A N 1
ATOM 795 C CA . PHE A 1 106 ? 43.042 22.842 40.445 1.00 23.56 213 PHE A CA 1
ATOM 796 C C . PHE A 1 106 ? 43.744 22.160 39.268 1.00 23.65 213 PHE A C 1
ATOM 797 O O . PHE A 1 106 ? 43.911 20.937 39.217 1.00 24.29 213 PHE A O 1
ATOM 805 N N . LYS A 1 107 ? 44.115 22.987 38.300 1.00 23.32 214 LYS A N 1
ATOM 806 C CA . LYS A 1 107 ? 44.824 22.562 37.105 1.00 23.36 214 LYS A CA 1
ATOM 807 C C . LYS A 1 107 ? 45.339 23.858 36.489 1.00 23.42 214 LYS A C 1
ATOM 808 O O . LYS A 1 107 ? 44.622 24.866 36.338 1.00 23.49 214 LYS A O 1
ATOM 814 N N . ASN A 1 108 ? 46.619 23.738 36.158 1.00 23.22 215 ASN A N 1
ATOM 815 C CA . ASN A 1 108 ? 47.498 24.755 35.605 1.00 23.15 215 ASN A CA 1
ATOM 816 C C . ASN A 1 108 ? 47.458 25.972 36.539 1.00 23.19 215 ASN A C 1
ATOM 817 O O . ASN A 1 108 ? 47.354 27.094 36.070 1.00 23.08 215 ASN A O 1
ATOM 822 N N . GLY A 1 109 ? 47.523 25.778 37.856 1.00 23.36 216 GLY A N 1
ATOM 823 C CA . GLY A 1 109 ? 47.571 26.901 38.809 1.00 23.24 216 GLY A CA 1
ATOM 824 C C . GLY A 1 109 ? 46.236 27.577 39.095 1.00 23.21 216 GLY A C 1
ATOM 825 O O . GLY A 1 109 ? 46.137 28.633 39.716 1.00 23.58 216 GLY A O 1
ATOM 826 N N . LYS A 1 110 ? 45.156 26.935 38.680 1.00 22.82 217 LYS A N 1
ATOM 827 C CA . LYS A 1 110 ? 43.856 27.554 38.687 1.00 22.93 217 LYS A CA 1
ATOM 828 C C . LYS A 1 110 ? 42.770 26.661 39.249 1.00 22.48 217 LYS A C 1
ATOM 829 O O . LYS A 1 110 ? 42.683 25.506 38.868 1.00 21.73 217 LYS A O 1
ATOM 835 N N . ILE A 1 111 ? 41.937 27.232 40.118 1.00 22.77 218 ILE A N 1
ATOM 836 C CA . ILE A 1 111 ? 40.887 26.521 40.839 1.00 22.38 218 ILE A CA 1
ATOM 837 C C . ILE A 1 111 ? 39.757 26.336 39.842 1.00 22.89 218 ILE A C 1
ATOM 838 O O . ILE A 1 111 ? 39.246 27.329 39.307 1.00 23.22 218 ILE A O 1
ATOM 843 N N . THR A 1 112 ? 39.415 25.067 39.635 1.00 22.77 219 THR A N 1
ATOM 844 C CA . THR A 1 112 ? 38.389 24.592 38.705 1.00 23.22 219 THR A CA 1
ATOM 845 C C . THR A 1 112 ? 37.112 24.117 39.403 1.00 23.22 219 THR A C 1
ATOM 846 O O . THR A 1 112 ? 36.040 24.269 38.832 1.00 23.10 219 THR A O 1
ATOM 850 N N . SER A 1 113 ? 37.184 23.563 40.607 1.00 23.22 220 SER A N 1
ATOM 851 C CA . SER A 1 113 ? 35.961 23.231 41.354 1.00 23.40 220 SER A CA 1
ATOM 852 C C . SER A 1 113 ? 36.215 23.196 42.861 1.00 22.72 220 SER A C 1
ATOM 853 O O . SER A 1 113 ? 37.349 23.017 43.288 1.00 22.12 220 SER A O 1
ATOM 856 N N . ILE A 1 114 ? 35.140 23.406 43.616 1.00 22.69 221 ILE A N 1
ATOM 857 C CA . ILE A 1 114 ? 35.128 23.432 45.070 1.00 22.99 221 ILE A CA 1
ATOM 858 C C . ILE A 1 114 ? 34.479 22.151 45.570 1.00 23.16 221 ILE A C 1
ATOM 859 O O . ILE A 1 114 ? 33.354 21.862 45.136 1.00 23.47 221 ILE A O 1
ATOM 864 N N . VAL A 1 115 ? 35.158 21.422 46.456 1.00 23.07 222 VAL A N 1
ATOM 865 C CA . VAL A 1 115 ? 34.644 20.123 46.914 1.00 23.21 222 VAL A CA 1
ATOM 866 C C . VAL A 1 115 ? 33.566 20.337 47.996 1.00 23.68 222 VAL A C 1
ATOM 867 O O . VAL A 1 115 ? 33.662 21.195 48.877 1.00 24.37 222 VAL A O 1
ATOM 871 N N . LYS A 1 116 ? 32.501 19.555 47.917 1.00 23.97 223 LYS A N 1
ATOM 872 C CA . LYS A 1 116 ? 31.352 19.556 48.811 1.00 24.39 223 LYS A CA 1
ATOM 873 C C . LYS A 1 116 ? 31.870 19.280 50.222 1.00 24.29 223 LYS A C 1
ATOM 874 O O . LYS A 1 116 ? 32.733 18.424 50.388 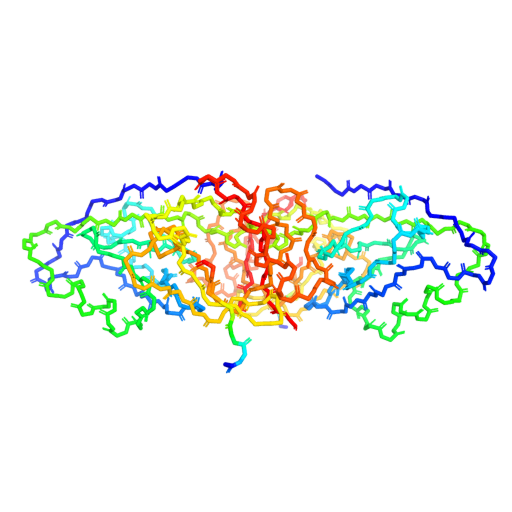1.00 24.78 223 LYS A O 1
ATOM 880 N N . ASP A 1 117 ? 31.356 20.017 51.206 1.00 23.99 224 ASP A N 1
ATOM 881 C CA . ASP A 1 117 ? 31.533 19.842 52.651 1.00 23.21 224 ASP A CA 1
ATOM 882 C C . ASP A 1 117 ? 32.939 20.106 53.173 1.00 22.67 224 ASP A C 1
ATOM 883 O O . ASP A 1 117 ? 33.252 19.752 54.298 1.00 21.80 224 ASP A O 1
ATOM 888 N N . SER A 1 118 ? 33.761 20.788 52.375 1.00 22.26 225 SER A N 1
ATOM 889 C CA . SER A 1 118 ? 35.151 21.118 52.683 1.00 21.50 225 SER A CA 1
ATOM 890 C C . SER A 1 118 ? 35.378 22.501 53.293 1.00 21.01 225 SER A C 1
ATOM 891 O O . SER A 1 118 ? 34.487 23.345 53.370 1.00 20.45 225 SER A O 1
ATOM 894 N N . SER A 1 119 ? 36.603 22.751 53.742 1.00 20.95 226 SER A N 1
ATOM 895 C CA . SER A 1 119 ? 36.936 24.058 54.308 1.00 20.94 226 SER A CA 1
ATOM 896 C C . SER A 1 119 ? 36.839 25.164 53.241 1.00 20.69 226 SER A C 1
ATOM 897 O O . SER A 1 119 ? 36.397 26.280 53.530 1.00 21.14 226 SER A O 1
ATOM 900 N N . ALA A 1 120 ? 37.255 24.839 52.023 1.00 20.00 227 ALA A N 1
ATOM 901 C CA . ALA A 1 120 ? 37.154 25.713 50.859 1.00 19.74 227 ALA A CA 1
ATOM 902 C C . ALA A 1 120 ? 35.720 26.175 50.567 1.00 19.42 227 ALA A C 1
ATOM 903 O O . ALA A 1 120 ? 35.447 27.339 50.276 1.00 19.73 227 ALA A O 1
ATOM 905 N N . ALA A 1 121 ? 34.792 25.228 50.645 1.00 19.62 228 ALA A N 1
ATOM 906 C CA . ALA A 1 121 ? 33.373 25.468 50.438 1.00 19.51 228 ALA A CA 1
ATOM 907 C C . ALA A 1 121 ? 32.823 26.384 51.532 1.00 19.69 228 ALA A C 1
ATOM 908 O O . ALA A 1 121 ? 32.132 27.360 51.196 1.00 18.58 228 ALA A O 1
ATOM 910 N N . ARG A 1 122 ? 33.153 26.032 52.783 1.00 19.63 229 ARG A N 1
ATOM 911 C CA . ARG A 1 122 ? 32.803 26.806 53.983 1.00 20.37 229 ARG A CA 1
ATOM 912 C C . ARG A 1 122 ? 33.236 28.275 53.897 1.00 20.22 229 ARG A C 1
ATOM 913 O O . ARG A 1 122 ? 32.496 29.196 54.293 1.00 19.92 229 ARG A O 1
ATOM 921 N N . ASN A 1 123 ? 34.449 28.448 53.383 1.00 19.58 230 ASN A N 1
ATOM 922 C CA . ASN A 1 123 ? 35.116 29.757 53.278 1.00 19.74 230 ASN A CA 1
ATOM 923 C C . ASN A 1 123 ? 34.824 30.499 51.963 1.00 19.32 230 ASN A C 1
ATOM 924 O O . ASN A 1 123 ? 35.281 31.608 51.743 1.00 17.77 230 ASN A O 1
ATOM 929 N N . GLY A 1 124 ? 34.021 29.899 51.090 1.00 19.21 231 GLY A N 1
ATOM 930 C CA . GLY A 1 124 ? 33.616 30.592 49.871 1.00 19.50 231 GLY A CA 1
ATOM 931 C C . GLY A 1 124 ? 34.710 30.815 48.856 1.00 19.30 231 GLY A C 1
ATOM 932 O O . GLY A 1 124 ? 34.660 31.814 48.148 1.00 19.26 231 GLY A O 1
ATOM 933 N N . LEU A 1 125 ? 35.675 29.897 48.804 1.00 19.57 232 LEU A N 1
ATOM 934 C CA . LEU A 1 125 ? 36.673 29.941 47.767 1.00 19.79 232 LEU A CA 1
ATOM 935 C C . LEU A 1 125 ? 35.957 29.852 46.405 1.00 20.34 232 LEU A C 1
ATOM 936 O O . LEU A 1 125 ? 34.991 29.096 46.244 1.00 20.94 232 LEU A O 1
ATOM 941 N N . LEU A 1 126 ? 36.448 30.614 45.427 1.00 20.71 233 LEU A N 1
ATOM 942 C CA . LEU A 1 126 ? 35.907 30.680 44.072 1.00 20.30 233 LEU A CA 1
ATOM 943 C C . LEU A 1 126 ? 36.819 30.051 43.028 1.00 20.45 233 LEU A C 1
ATOM 944 O O . LEU A 1 126 ? 38.031 29.986 43.170 1.00 20.82 233 LEU A O 1
ATOM 949 N N . THR A 1 127 ? 36.181 29.586 41.963 1.00 20.82 234 THR A N 1
ATOM 950 C CA . THR A 1 127 ? 36.794 29.043 40.763 1.00 20.75 234 THR A CA 1
ATOM 951 C C . THR A 1 127 ? 37.166 30.158 39.778 1.00 21.21 234 THR A C 1
ATOM 952 O O . THR A 1 127 ? 36.909 31.359 39.984 1.00 20.76 234 THR A O 1
ATOM 956 N N . GLU A 1 128 ? 37.801 29.727 38.691 1.00 21.82 235 GLU A N 1
ATOM 957 C CA . GLU A 1 128 ? 38.339 30.624 37.674 1.00 22.49 235 GLU A CA 1
ATOM 958 C C . GLU A 1 128 ? 39.156 31.719 38.382 1.00 22.03 235 GLU A C 1
ATOM 959 O O . GLU A 1 128 ? 39.040 32.920 38.064 1.00 22.43 235 GLU A O 1
ATOM 965 N N . HIS A 1 129 ? 39.958 31.273 39.348 1.00 21.08 236 HIS A N 1
ATOM 966 C CA . HIS A 1 129 ? 40.913 32.136 40.029 1.00 20.86 236 HIS A CA 1
ATOM 967 C C . HIS A 1 129 ? 42.275 31.449 40.014 1.00 20.53 236 HIS A C 1
ATOM 968 O O . HIS A 1 129 ? 42.335 30.248 40.261 1.00 19.79 236 HIS A O 1
ATOM 975 N N . ASN A 1 130 ? 43.328 32.217 39.740 1.00 20.50 237 ASN A N 1
ATOM 976 C CA . ASN A 1 130 ? 44.722 31.767 39.824 1.00 21.20 237 ASN A CA 1
ATOM 977 C C . ASN A 1 130 ? 45.248 31.749 41.250 1.00 21.23 237 ASN A C 1
ATOM 978 O O . ASN A 1 130 ? 44.910 32.652 41.988 1.00 21.42 237 ASN A O 1
ATOM 983 N N . ILE A 1 131 ? 46.042 30.750 41.621 1.00 21.82 238 ILE A N 1
ATOM 984 C CA . ILE A 1 131 ? 46.642 30.594 42.948 1.00 22.62 238 ILE A CA 1
ATOM 985 C C . ILE A 1 131 ? 47.972 31.335 42.855 1.00 22.93 238 ILE A C 1
ATOM 986 O O . ILE A 1 131 ? 48.790 31.004 41.961 1.00 23.18 238 ILE A O 1
ATOM 991 N N . CYS A 1 132 ? 48.207 32.292 43.754 1.00 23.21 239 CYS A N 1
ATOM 992 C CA . CYS A 1 132 ? 49.413 33.132 43.682 1.00 23.28 239 CYS A CA 1
ATOM 993 C C . CYS A 1 132 ? 50.516 32.858 44.694 1.00 23.50 239 CYS A C 1
ATOM 994 O O . CYS A 1 132 ? 51.710 32.922 44.408 1.00 22.52 239 CYS A O 1
ATOM 997 N N . GLU A 1 133 ? 50.063 32.595 45.914 1.00 24.66 240 GLU A N 1
ATOM 998 C CA . GLU A 1 133 ? 50.863 32.301 47.098 1.00 24.97 240 GLU A CA 1
ATOM 999 C C . GLU A 1 133 ? 50.115 31.279 47.951 1.00 25.34 240 GLU A C 1
ATOM 1000 O O . GLU A 1 133 ? 48.884 31.319 48.017 1.00 24.92 240 GLU A O 1
ATOM 1006 N N . ILE A 1 134 ? 50.881 30.384 48.585 1.00 25.75 241 ILE A N 1
ATOM 1007 C CA . ILE A 1 134 ? 50.431 29.441 49.605 1.00 25.91 241 ILE A CA 1
ATOM 1008 C C . ILE A 1 134 ? 51.329 29.683 50.817 1.00 26.59 241 ILE A C 1
ATOM 1009 O O . ILE A 1 134 ? 52.539 29.465 50.761 1.00 26.97 241 ILE A O 1
ATOM 1014 N N . ASN A 1 135 ? 50.721 30.125 51.913 1.00 27.13 242 ASN A N 1
ATOM 1015 C CA . ASN A 1 135 ? 51.416 30.512 53.146 1.00 27.56 242 ASN A CA 1
ATOM 1016 C C . ASN A 1 135 ? 52.589 31.433 52.771 1.00 27.84 242 ASN A C 1
ATOM 1017 O O . ASN A 1 135 ? 53.727 31.157 53.147 1.00 27.48 242 ASN A O 1
ATOM 1022 N N . GLY A 1 136 ? 52.297 32.505 52.023 1.00 28.39 243 GLY A N 1
ATOM 1023 C CA . GLY A 1 136 ? 53.268 33.509 51.556 1.00 28.06 243 GLY A CA 1
ATOM 1024 C C . GLY A 1 136 ? 54.375 33.064 50.616 1.00 28.34 243 GLY A C 1
ATOM 1025 O O . GLY A 1 136 ? 55.430 33.672 50.481 1.00 28.20 243 GLY A O 1
ATOM 1026 N N . GLN A 1 137 ? 54.135 31.961 49.925 1.00 28.87 244 GLN A N 1
ATOM 1027 C CA . GLN A 1 137 ? 55.126 31.360 49.070 1.00 29.03 244 GLN A CA 1
ATOM 1028 C C . GLN A 1 137 ? 54.564 31.357 47.672 1.00 28.66 244 GLN A C 1
ATOM 1029 O O . GLN A 1 137 ? 53.512 30.783 47.418 1.00 28.06 244 GLN A O 1
ATOM 1035 N N . ASN A 1 138 ? 55.328 32.017 46.808 1.00 28.59 245 ASN A N 1
ATOM 1036 C CA . ASN A 1 138 ? 54.979 32.214 45.424 1.00 28.61 245 ASN A CA 1
ATOM 1037 C C . ASN A 1 138 ? 54.816 30.846 44.786 1.00 27.96 245 ASN A C 1
ATOM 1038 O O . ASN A 1 138 ? 55.699 30.014 44.951 1.00 28.27 245 ASN A O 1
ATOM 1043 N N . VAL A 1 139 ? 53.704 30.627 44.091 1.00 27.40 246 VAL A N 1
ATOM 1044 C CA . VAL A 1 139 ? 53.495 29.401 43.311 1.00 27.46 246 VAL A CA 1
ATOM 1045 C C . VAL A 1 139 ? 53.229 29.655 41.820 1.00 27.45 246 VAL A C 1
ATOM 1046 O O . VAL A 1 139 ? 52.998 28.706 41.077 1.00 27.94 246 VAL A O 1
ATOM 1050 N N . ILE A 1 140 ? 53.231 30.911 41.393 1.00 27.10 247 ILE A N 1
ATOM 1051 C CA . ILE A 1 140 ? 53.115 31.305 39.996 1.00 27.42 247 ILE A CA 1
ATOM 1052 C C . ILE A 1 140 ? 54.361 30.787 39.276 1.00 27.11 247 ILE A C 1
ATOM 1053 O O . ILE A 1 140 ? 55.482 31.031 39.731 1.00 26.51 247 ILE A O 1
ATOM 1058 N N . GLY A 1 141 ? 54.166 30.073 38.167 1.00 26.96 248 GLY A N 1
ATOM 1059 C CA . GLY A 1 141 ? 55.285 29.475 37.411 1.00 26.39 248 GLY A CA 1
ATOM 1060 C C . GLY A 1 141 ? 55.687 28.055 37.786 1.00 25.79 248 GLY A C 1
ATOM 1061 O O . GLY A 1 141 ? 56.544 27.435 37.164 1.00 25.42 248 GLY A O 1
ATOM 1062 N N . LEU A 1 142 ? 55.068 27.511 38.825 1.00 25.62 249 LEU A N 1
ATOM 1063 C CA . LEU A 1 142 ? 55.357 26.163 39.296 1.00 25.13 249 LEU A CA 1
ATOM 1064 C C . LEU A 1 142 ? 54.465 25.175 38.572 1.00 25.07 249 LEU A C 1
ATOM 1065 O O . LEU A 1 142 ? 53.430 25.524 37.995 1.00 25.17 249 LEU A O 1
ATOM 1070 N N . LYS A 1 143 ? 54.902 23.926 38.601 1.00 24.87 250 LYS A N 1
ATOM 1071 C CA . LYS A 1 143 ? 54.115 22.855 38.013 1.00 25.06 250 LYS A CA 1
ATOM 1072 C C . LYS A 1 143 ? 53.068 22.605 39.089 1.00 24.74 250 LYS A C 1
ATOM 1073 O O . LYS A 1 143 ? 53.340 22.904 40.244 1.00 24.81 250 LYS A O 1
ATOM 1079 N N . ASP A 1 144 ? 51.914 22.060 38.722 1.00 24.42 251 ASP A N 1
ATOM 1080 C CA . ASP A 1 144 ? 50.875 21.681 39.679 1.00 24.11 251 ASP A CA 1
ATOM 1081 C C . ASP A 1 144 ? 51.370 20.742 40.797 1.00 23.98 251 ASP A C 1
ATOM 1082 O O . ASP A 1 144 ? 50.986 20.879 41.954 1.00 23.74 251 ASP A O 1
ATOM 1087 N N . SER A 1 145 ? 52.216 19.783 40.433 1.00 24.20 252 SER A N 1
ATOM 1088 C CA . SER A 1 145 ? 52.741 18.787 41.360 1.00 24.52 252 SER A CA 1
ATOM 1089 C C . SER A 1 145 ? 53.610 19.422 42.450 1.00 24.50 252 SER A C 1
ATOM 1090 O O . SER A 1 145 ? 53.641 18.916 43.566 1.00 23.89 252 SER A O 1
ATOM 1093 N N . GLN A 1 146 ? 54.279 20.519 42.104 1.00 25.17 253 GLN A N 1
ATOM 1094 C CA . GLN A 1 146 ? 55.034 21.337 43.044 1.00 25.65 253 GLN A CA 1
ATOM 1095 C C . GLN A 1 146 ? 54.110 22.118 43.949 1.00 26.29 253 GLN A C 1
ATOM 1096 O O . GLN A 1 146 ? 54.359 22.248 45.149 1.00 27.30 253 GLN A O 1
ATOM 1102 N N . ILE A 1 147 ? 53.022 22.637 43.393 1.00 26.76 254 ILE A N 1
ATOM 1103 C CA . ILE A 1 147 ? 51.989 23.279 44.210 1.00 26.91 254 ILE A CA 1
ATOM 1104 C C . ILE A 1 147 ? 51.425 22.280 45.211 1.00 27.00 254 ILE A C 1
ATOM 1105 O O . ILE A 1 147 ? 51.273 22.647 46.376 1.00 26.85 254 ILE A O 1
ATOM 1110 N N . ALA A 1 148 ? 51.127 21.062 44.756 1.00 27.01 255 ALA A N 1
ATOM 1111 C CA . ALA A 1 148 ? 50.562 20.043 45.642 1.00 27.28 255 ALA A CA 1
ATOM 1112 C C . ALA A 1 148 ? 51.452 19.593 46.802 1.00 27.52 255 ALA A C 1
ATOM 1113 O O . ALA A 1 148 ? 50.935 19.293 47.886 1.00 27.84 255 ALA A O 1
ATOM 1115 N N . ASP A 1 149 ? 52.758 19.500 46.564 1.00 27.85 256 ASP A N 1
ATOM 1116 C CA . ASP A 1 149 ? 53.721 19.211 47.641 1.00 28.22 256 ASP A CA 1
ATOM 1117 C C . ASP A 1 149 ? 53.856 20.422 48.569 1.00 27.82 256 ASP A C 1
ATOM 1118 O O . ASP A 1 149 ? 53.914 20.243 49.789 1.00 27.93 256 ASP A O 1
ATOM 1123 N N . ILE A 1 150 ? 53.896 21.643 48.044 1.00 27.07 257 ILE A N 1
ATOM 1124 C CA . ILE A 1 150 ? 53.869 22.801 48.947 1.00 26.88 257 ILE A CA 1
ATOM 1125 C C . ILE A 1 150 ? 52.644 22.753 49.871 1.00 26.59 257 ILE A C 1
ATOM 1126 O O . ILE A 1 150 ? 52.727 23.022 51.079 1.00 25.51 257 ILE A O 1
ATOM 1131 N N . LEU A 1 151 ? 51.495 22.406 49.299 1.00 26.85 258 LEU A N 1
ATOM 1132 C CA . LEU A 1 151 ? 50.299 22.200 50.131 1.00 27.02 258 LEU A CA 1
ATOM 1133 C C . LEU A 1 151 ? 50.515 21.108 51.193 1.00 27.30 258 LEU A C 1
ATOM 1134 O O . LEU A 1 151 ? 50.036 21.223 52.328 1.00 27.14 258 LEU A O 1
ATOM 1139 N N . SER A 1 152 ? 51.249 20.067 50.795 1.00 27.03 259 SER A N 1
ATOM 1140 C CA . SER A 1 152 ? 51.502 18.936 51.668 1.00 27.32 259 SER A CA 1
ATOM 1141 C C . SER A 1 152 ? 52.318 19.254 52.889 1.00 26.63 259 SER A C 1
ATOM 1142 O O . SER A 1 152 ? 52.100 18.611 53.899 1.00 26.87 259 SER A O 1
ATOM 1145 N N . THR A 1 153 ? 53.207 20.229 52.735 1.00 26.17 260 THR A N 1
ATOM 1146 C CA . THR A 1 153 ? 54.154 20.650 53.758 1.00 25.70 260 THR A CA 1
ATOM 1147 C C . THR A 1 153 ? 53.784 21.967 54.430 1.00 25.03 260 THR A C 1
ATOM 1148 O O . THR A 1 153 ? 54.582 22.508 55.179 1.00 24.55 260 THR A O 1
ATOM 1152 N N . SER A 1 154 ? 52.581 22.461 54.160 1.00 24.77 261 SER A N 1
ATOM 1153 C CA . SER A 1 154 ? 52.007 23.631 54.818 1.00 24.89 261 SER A CA 1
ATOM 1154 C C . SER A 1 154 ? 51.389 23.199 56.162 1.00 25.65 261 SER A C 1
ATOM 1155 O O . SER A 1 154 ? 51.486 22.047 56.620 1.00 25.50 261 SER A O 1
ATOM 1158 N N . GLY A 1 155 ? 50.732 24.052 56.932 1.00 25.88 262 GLY A N 1
ATOM 1159 C CA . GLY A 1 155 ? 50.289 23.341 58.162 1.00 26.20 262 GLY A CA 1
ATOM 1160 C C . GLY A 1 155 ? 48.950 22.691 57.916 1.00 25.81 262 GLY A C 1
ATOM 1161 O O . GLY A 1 155 ? 48.632 22.330 56.785 1.00 26.72 262 GLY A O 1
ATOM 1162 N N . THR A 1 156 ? 48.193 22.538 58.989 1.00 25.59 263 THR A N 1
ATOM 1163 C CA . THR A 1 156 ? 46.748 22.351 58.880 1.00 25.44 263 THR A CA 1
ATOM 1164 C C . THR A 1 156 ? 45.996 23.617 58.468 1.00 25.30 263 THR A C 1
ATOM 1165 O O . THR A 1 156 ? 44.922 23.471 57.901 1.00 25.41 263 THR A O 1
ATOM 1169 N N . VAL A 1 157 ? 46.543 24.798 58.753 1.00 25.12 264 VAL A N 1
ATOM 1170 C CA . VAL A 1 157 ? 46.015 26.094 58.417 1.00 25.30 264 VAL A CA 1
ATOM 1171 C C . VAL A 1 157 ? 46.743 26.536 57.159 1.00 25.62 264 VAL A C 1
ATOM 1172 O O . VAL A 1 157 ? 47.934 26.819 57.166 1.00 26.03 264 VAL A O 1
ATOM 1176 N N . VAL A 1 158 ? 46.020 26.602 56.052 1.00 25.87 265 VAL A N 1
ATOM 1177 C CA . VAL A 1 158 ? 46.567 27.003 54.762 1.00 25.90 265 VAL A CA 1
ATOM 1178 C C . VAL A 1 158 ? 45.900 28.315 54.347 1.00 25.50 265 VAL A C 1
ATOM 1179 O O . VAL A 1 158 ? 44.691 28.374 54.135 1.00 24.99 265 VAL A O 1
ATOM 1183 N N . THR A 1 159 ? 46.745 29.337 54.239 1.00 25.49 266 THR A N 1
ATOM 1184 C CA . THR A 1 159 ? 46.430 30.637 53.675 1.00 25.27 266 THR A CA 1
ATOM 1185 C C . THR A 1 159 ? 46.870 30.783 52.202 1.00 26.11 266 THR A C 1
ATOM 1186 O O . THR A 1 159 ? 48.058 30.840 51.867 1.00 26.22 266 THR A O 1
ATOM 1190 N N . ILE A 1 160 ? 45.870 30.839 51.321 1.00 26.17 267 ILE A N 1
ATOM 1191 C CA . ILE A 1 160 ? 46.121 31.079 49.908 1.00 26.43 267 ILE A CA 1
ATOM 1192 C C . ILE A 1 160 ? 45.620 32.472 49.445 1.00 25.70 267 ILE A C 1
ATOM 1193 O O . ILE A 1 160 ? 44.628 33.046 49.882 1.00 24.96 267 ILE A O 1
ATOM 1198 N N . THR A 1 161 ? 46.421 32.984 48.525 1.00 25.64 268 THR A N 1
ATOM 1199 C CA . THR A 1 161 ? 46.262 34.245 47.815 1.00 25.61 268 THR A CA 1
ATOM 1200 C C . THR A 1 161 ? 45.819 33.883 46.404 1.00 25.05 268 THR A C 1
ATOM 1201 O O . THR A 1 161 ? 46.386 33.021 45.730 1.00 24.08 268 THR A O 1
ATOM 1205 N N . ILE A 1 162 ? 44.760 34.561 45.988 1.00 24.72 269 ILE A N 1
ATOM 1206 C CA . ILE A 1 162 ? 44.124 34.317 44.721 1.00 24.79 269 ILE A CA 1
ATOM 1207 C C . ILE A 1 162 ? 43.814 35.645 44.022 1.00 25.23 269 ILE A C 1
ATOM 1208 O O . ILE A 1 162 ? 43.721 36.722 44.623 1.00 24.48 269 ILE A O 1
ATOM 1213 N N . MET A 1 163 ? 43.654 35.494 42.715 1.00 25.79 270 MET A N 1
ATOM 1214 C CA . MET A 1 163 ? 43.233 36.570 41.826 1.00 26.77 270 MET A CA 1
ATOM 1215 C C . MET A 1 163 ? 42.314 35.994 40.752 1.00 26.44 270 MET A C 1
ATOM 1216 O O . MET A 1 163 ? 42.559 34.860 40.345 1.00 25.27 270 MET A O 1
ATOM 1221 N N . PRO A 1 164 ? 41.293 36.755 40.304 1.00 26.97 271 PRO A N 1
ATOM 1222 C CA . PRO A 1 164 ? 40.556 36.324 39.115 1.00 27.23 271 PRO A CA 1
ATOM 1223 C C . PRO A 1 164 ? 41.451 36.077 37.888 1.00 27.98 271 PRO A C 1
ATOM 1224 O O . PRO A 1 164 ? 42.471 36.754 37.689 1.00 27.08 271 PRO A O 1
ATOM 1228 N N . ALA A 1 165 ? 41.051 35.093 37.086 1.00 28.89 272 ALA A N 1
ATOM 1229 C CA . ALA A 1 165 ? 41.772 34.812 35.850 1.00 30.17 272 ALA A CA 1
ATOM 1230 C C . ALA A 1 165 ? 41.346 35.814 34.776 1.00 31.32 272 ALA A C 1
ATOM 1231 O O . ALA A 1 165 ? 40.185 36.246 34.718 1.00 32.14 272 ALA A O 1
ATOM 1233 N N . PHE A 1 166 ? 42.285 36.210 33.919 1.00 32.33 273 PHE A N 1
ATOM 1234 C CA . PHE A 1 166 ? 41.968 37.091 32.785 1.00 32.82 273 PHE A CA 1
ATOM 1235 C C . PHE A 1 166 ? 42.737 36.585 31.546 1.00 33.01 273 PHE A C 1
ATOM 1236 O O . PHE A 1 166 ? 43.140 35.427 31.366 1.00 32.68 273 PHE A O 1
ATOM 1245 N N . ALA B 1 2 ? 40.461 36.393 55.331 1.00 49.67 109 ALA B N 1
ATOM 1246 C CA . ALA B 1 2 ? 41.219 37.623 55.759 1.00 49.70 109 ALA B CA 1
ATOM 1247 C C . ALA B 1 2 ? 40.392 38.842 56.201 1.00 49.38 109 ALA B C 1
ATOM 1248 O O . ALA B 1 2 ? 40.872 39.625 57.034 1.00 49.41 109 ALA B O 1
ATOM 1250 N N . MET B 1 3 ? 39.197 38.992 55.626 1.00 48.96 110 MET B N 1
ATOM 1251 C CA . MET B 1 3 ? 38.208 40.042 55.915 1.00 48.50 110 MET B CA 1
ATOM 1252 C C . MET B 1 3 ? 36.948 39.257 56.289 1.00 47.28 110 MET B C 1
ATOM 1253 O O . MET B 1 3 ? 36.393 38.545 55.454 1.00 47.02 110 MET B O 1
ATOM 1258 N N . ASP B 1 4 ? 36.529 39.447 57.538 1.00 45.79 111 ASP B N 1
ATOM 1259 C CA . ASP B 1 4 ? 35.692 38.509 58.306 1.00 44.54 111 ASP B CA 1
ATOM 1260 C C . ASP B 1 4 ? 34.190 38.377 58.056 1.00 42.96 111 ASP B C 1
ATOM 1261 O O . ASP B 1 4 ? 33.516 39.400 57.961 1.00 42.60 111 ASP B O 1
ATOM 1266 N N . PRO B 1 5 ? 33.669 37.133 57.972 1.00 41.08 112 PRO B N 1
ATOM 1267 C CA . PRO B 1 5 ? 32.226 36.947 57.802 1.00 39.80 112 PRO B CA 1
ATOM 1268 C C . PRO B 1 5 ? 31.347 37.410 58.982 1.00 38.19 112 PRO B C 1
ATOM 1269 O O . PRO B 1 5 ? 31.748 37.378 60.150 1.00 37.94 112 PRO B O 1
ATOM 1273 N N . ARG B 1 6 ? 30.140 37.846 58.638 1.00 35.93 113 ARG B N 1
ATOM 1274 C CA . ARG B 1 6 ? 29.152 38.282 59.606 1.00 34.34 113 ARG B CA 1
ATOM 1275 C C . ARG B 1 6 ? 27.856 37.540 59.309 1.00 33.25 113 ARG B C 1
ATOM 1276 O O . ARG B 1 6 ? 27.538 37.177 58.185 1.00 32.32 113 ARG B O 1
ATOM 1284 N N . GLU B 1 7 ? 27.103 37.340 60.380 1.00 32.61 114 GLU B N 1
ATOM 1285 C CA . GLU B 1 7 ? 25.806 36.696 60.345 1.00 32.31 114 GLU B CA 1
ATOM 1286 C C . GLU B 1 7 ? 24.692 37.722 60.243 1.00 31.37 114 GLU B C 1
ATOM 1287 O O . GLU B 1 7 ? 24.717 38.723 60.959 1.00 31.49 114 GLU B O 1
ATOM 1293 N N . VAL B 1 8 ? 23.738 37.483 59.348 1.00 30.56 115 VAL B N 1
ATOM 1294 C CA . VAL B 1 8 ? 22.486 38.248 59.310 1.00 30.03 115 VAL B CA 1
ATOM 1295 C C . VAL B 1 8 ? 21.319 37.293 59.624 1.00 30.44 115 VAL B C 1
ATOM 1296 O O . VAL B 1 8 ? 21.398 36.101 59.320 1.00 29.58 115 VAL B O 1
ATOM 1300 N N . ILE B 1 9 ? 20.261 37.848 60.224 1.00 30.91 116 ILE B N 1
ATOM 1301 C CA . ILE B 1 9 ? 19.041 37.132 60.617 1.00 31.57 116 ILE B CA 1
ATOM 1302 C C . ILE B 1 9 ? 17.864 37.928 60.065 1.00 32.04 116 ILE B C 1
ATOM 1303 O O . ILE B 1 9 ? 17.667 39.100 60.402 1.00 31.40 116 ILE B O 1
ATOM 1308 N N . LEU B 1 10 ? 17.080 37.278 59.208 1.00 33.00 117 LEU B N 1
ATOM 1309 C CA . LEU B 1 10 ? 16.025 37.961 58.450 1.00 33.68 117 LEU B CA 1
ATOM 1310 C C . LEU B 1 10 ? 14.677 37.267 58.511 1.00 34.49 117 LEU B C 1
ATOM 1311 O O . LEU B 1 10 ? 14.611 36.035 58.481 1.00 33.94 117 LEU B O 1
ATOM 1316 N N . CYS B 1 11 ? 13.624 38.084 58.558 1.00 35.30 118 CYS B N 1
ATOM 1317 C CA . CYS B 1 11 ? 12.262 37.581 58.604 1.00 36.08 118 CYS B CA 1
ATOM 1318 C C . CYS B 1 11 ? 11.579 37.594 57.250 1.00 35.87 118 CYS B C 1
ATOM 1319 O O . CYS B 1 11 ? 11.633 38.577 56.538 1.00 36.33 118 CYS B O 1
ATOM 1322 N N . LYS B 1 12 ? 10.931 36.493 56.912 1.00 35.99 119 LYS B N 1
ATOM 1323 C CA . LYS B 1 12 ? 10.147 36.340 55.698 1.00 35.96 119 LYS B CA 1
ATOM 1324 C C . LYS B 1 12 ? 8.878 37.206 55.664 1.00 35.76 119 LYS B C 1
ATOM 1325 O O . LYS B 1 12 ? 8.265 37.548 56.680 1.00 35.77 119 LYS B O 1
ATOM 1331 N N . ASP B 1 13 ? 8.465 37.559 54.453 1.00 35.28 120 ASP B N 1
ATOM 1332 C CA . ASP B 1 13 ? 7.175 38.203 54.264 1.00 34.99 120 ASP B CA 1
ATOM 1333 C C . ASP B 1 13 ? 6.156 37.053 54.189 1.00 34.68 120 ASP B C 1
ATOM 1334 O O . ASP B 1 13 ? 6.506 35.907 54.444 1.00 34.22 120 ASP B O 1
ATOM 1339 N N . GLN B 1 14 ? 4.898 37.311 53.847 1.00 34.56 121 GLN B N 1
ATOM 1340 C CA . GLN B 1 14 ? 3.873 36.252 53.789 1.00 34.23 121 GLN B CA 1
ATOM 1341 C C . GLN B 1 14 ? 4.117 35.267 52.650 1.00 34.39 121 GLN B C 1
ATOM 1342 O O . GLN B 1 14 ? 3.708 34.109 52.756 1.00 34.69 121 GLN B O 1
ATOM 1348 N N . ASP B 1 15 ? 4.772 35.718 51.579 1.00 34.22 122 ASP B N 1
ATOM 1349 C CA . ASP B 1 15 ? 5.181 34.862 50.463 1.00 34.26 122 ASP B CA 1
ATOM 1350 C C . ASP B 1 15 ? 6.516 34.168 50.776 1.00 33.79 122 ASP B C 1
ATOM 1351 O O . ASP B 1 15 ? 7.098 33.533 49.891 1.00 34.28 122 ASP B O 1
ATOM 1356 N N . GLY B 1 16 ? 7.041 34.223 51.995 1.00 33.07 123 GLY B N 1
ATOM 1357 C CA . GLY B 1 16 ? 8.398 33.712 52.248 1.00 32.78 123 GLY B CA 1
ATOM 1358 C C . GLY B 1 16 ? 9.603 34.569 51.839 1.00 32.25 123 GLY B C 1
ATOM 1359 O O . GLY B 1 16 ? 10.747 34.243 52.151 1.00 31.97 123 GLY B O 1
ATOM 1360 N N . LYS B 1 17 ? 9.390 35.694 51.156 1.00 31.72 124 LYS B N 1
ATOM 1361 C CA . LYS B 1 17 ? 10.501 36.496 50.609 1.00 31.31 124 LYS B CA 1
ATOM 1362 C C . LYS B 1 17 ? 11.221 37.379 51.627 1.00 30.23 124 LYS B C 1
ATOM 1363 O O . LYS B 1 17 ? 10.616 37.745 52.603 1.00 29.92 124 LYS B O 1
ATOM 1369 N N . ILE B 1 18 ? 12.494 37.704 51.421 1.00 30.10 125 ILE B N 1
ATOM 1370 C CA . ILE B 1 18 ? 13.326 38.593 52.241 1.00 29.66 125 ILE B CA 1
ATOM 1371 C C . ILE B 1 18 ? 13.767 39.833 51.465 1.00 29.69 125 ILE B C 1
ATOM 1372 O O . ILE B 1 18 ? 14.424 40.694 52.042 1.00 29.39 125 ILE B O 1
ATOM 1377 N N . GLY B 1 19 ? 13.440 39.913 50.177 1.00 29.81 126 GLY B N 1
ATOM 1378 C CA . GLY B 1 19 ? 13.732 41.048 49.310 1.00 30.17 126 GLY B CA 1
ATOM 1379 C C . GLY B 1 19 ? 15.068 40.964 48.599 1.00 30.45 126 GLY B C 1
ATOM 1380 O O . GLY B 1 19 ? 15.781 41.963 48.503 1.00 30.04 126 GLY B O 1
ATOM 1381 N N . LEU B 1 20 ? 15.367 39.774 48.086 1.00 31.00 127 LEU B N 1
ATOM 1382 C CA . LEU B 1 20 ? 16.684 39.414 47.545 1.00 31.41 127 LEU B CA 1
ATOM 1383 C C . LEU B 1 20 ? 16.789 38.620 46.231 1.00 31.43 127 LEU B C 1
ATOM 1384 O O . LEU B 1 20 ? 16.057 37.652 46.035 1.00 31.58 127 LEU B O 1
ATOM 1389 N N . ARG B 1 21 ? 17.685 39.043 45.338 1.00 31.25 128 ARG B N 1
ATOM 1390 C CA . ARG B 1 21 ? 17.986 38.369 44.080 1.00 31.13 128 ARG B CA 1
ATOM 1391 C C . ARG B 1 21 ? 19.456 37.996 44.252 1.00 30.46 128 ARG B C 1
ATOM 1392 O O . ARG B 1 21 ? 20.260 38.786 44.735 1.00 29.98 128 ARG B O 1
ATOM 1400 N N . LEU B 1 22 ? 19.785 36.778 43.835 1.00 29.93 129 LEU B N 1
ATOM 1401 C CA . LEU B 1 22 ? 21.086 36.148 43.947 1.00 29.29 129 LEU B CA 1
ATOM 1402 C C . LEU B 1 22 ? 21.643 35.748 42.594 1.00 28.25 129 LEU B C 1
ATOM 1403 O O . LEU B 1 22 ? 20.901 35.470 41.670 1.00 28.69 129 LEU B O 1
ATOM 1408 N N . LYS B 1 23 ? 22.969 35.736 42.492 1.00 27.25 130 LYS B N 1
ATOM 1409 C CA . LYS B 1 23 ? 23.668 35.363 41.274 1.00 25.63 130 LYS B CA 1
ATOM 1410 C C . LYS B 1 23 ? 24.858 34.457 41.601 1.00 24.79 130 LYS B C 1
ATOM 1411 O O . LYS B 1 23 ? 25.599 34.659 42.559 1.00 23.35 130 LYS B O 1
ATOM 1417 N N . SER B 1 24 ? 24.997 33.456 40.738 1.00 23.91 131 SER B N 1
ATOM 1418 C CA . SER B 1 24 ? 26.092 32.512 40.721 1.00 23.89 131 SER B CA 1
ATOM 1419 C C . SER B 1 24 ? 27.236 33.140 39.932 1.00 23.64 131 SER B C 1
ATOM 1420 O O . SER B 1 24 ? 27.091 33.460 38.762 1.00 23.95 131 SER B O 1
ATOM 1423 N N . ILE B 1 25 ? 28.371 33.346 40.591 1.00 23.05 132 ILE B N 1
ATOM 1424 C CA . ILE B 1 25 ? 29.613 33.762 39.958 1.00 22.64 132 ILE B CA 1
ATOM 1425 C C . ILE B 1 25 ? 30.720 32.839 40.482 1.00 22.11 132 ILE B C 1
ATOM 1426 O O . ILE B 1 25 ? 30.958 32.817 41.699 1.00 21.96 132 ILE B O 1
ATOM 1431 N N . ASP B 1 26 ? 31.374 32.095 39.592 1.00 21.49 133 ASP B N 1
ATOM 1432 C CA . ASP B 1 26 ? 32.618 31.361 39.880 1.00 21.25 133 ASP B CA 1
ATOM 1433 C C . ASP B 1 26 ? 32.412 30.405 41.060 1.00 21.31 133 ASP B C 1
ATOM 1434 O O . ASP B 1 26 ? 33.263 30.251 41.932 1.00 21.32 133 ASP B O 1
ATOM 1439 N N . ASN B 1 27 ? 31.247 29.771 41.068 1.00 21.43 134 ASN B N 1
ATOM 1440 C CA . ASN B 1 27 ? 30.808 28.787 42.048 1.00 21.51 134 ASN B CA 1
ATOM 1441 C C . ASN B 1 27 ? 30.604 29.262 43.504 1.00 21.08 134 ASN B C 1
ATOM 1442 O O . ASN B 1 27 ? 30.629 28.498 44.466 1.00 20.99 134 ASN B O 1
ATOM 1447 N N . GLY B 1 28 ? 30.363 30.568 43.607 1.00 20.15 135 GLY B N 1
ATOM 1448 C CA . GLY B 1 28 ? 29.824 31.251 44.759 1.00 19.46 135 GLY B CA 1
ATOM 1449 C C . GLY B 1 28 ? 28.478 31.868 44.413 1.00 19.02 135 GLY B C 1
ATOM 1450 O O . GLY B 1 28 ? 27.975 31.841 43.282 1.00 18.87 135 GLY B O 1
ATOM 1451 N N . ILE B 1 29 ? 27.895 32.457 45.446 1.00 19.02 136 ILE B N 1
ATOM 1452 C CA . ILE B 1 29 ? 26.603 33.160 45.422 1.00 19.23 136 ILE B CA 1
ATOM 1453 C C . ILE B 1 29 ? 26.810 34.581 45.943 1.00 19.28 136 ILE B C 1
ATOM 1454 O O . ILE B 1 29 ? 27.385 34.792 47.004 1.00 18.15 136 ILE B O 1
ATOM 1459 N N . PHE B 1 30 ? 26.332 35.532 45.145 1.00 19.84 137 PHE B N 1
ATOM 1460 C CA . PHE B 1 30 ? 26.415 36.953 45.406 1.00 20.34 137 PHE B CA 1
ATOM 1461 C C . PHE B 1 30 ? 25.038 37.569 45.306 1.00 21.36 137 PHE B C 1
ATOM 1462 O O . PHE B 1 30 ? 24.152 37.090 44.587 1.00 21.52 137 PHE B O 1
ATOM 1470 N N . VAL B 1 31 ? 24.905 38.643 46.080 1.00 22.32 138 VAL B N 1
ATOM 1471 C CA . VAL B 1 31 ? 23.720 39.497 46.086 1.00 23.00 138 VAL B CA 1
ATOM 1472 C C . VAL B 1 31 ? 23.752 40.280 44.777 1.00 23.33 138 VAL B C 1
ATOM 1473 O O . VAL B 1 31 ? 24.737 40.917 44.417 1.00 22.62 138 VAL B O 1
ATOM 1477 N N . GLN B 1 32 ? 22.639 40.183 44.066 1.00 24.07 139 GLN B N 1
ATOM 1478 C CA . GLN B 1 32 ? 22.481 40.819 42.762 1.00 25.11 139 GLN B CA 1
ATOM 1479 C C . GLN B 1 32 ? 21.608 42.066 42.856 1.00 25.36 139 GLN B C 1
ATOM 1480 O O . GLN B 1 32 ? 21.951 43.057 42.241 1.00 25.53 139 GLN B O 1
ATOM 1486 N N . LEU B 1 33 ? 20.502 41.987 43.582 1.00 25.93 140 LEU B N 1
ATOM 1487 C CA . LEU B 1 33 ? 19.581 43.086 43.767 1.00 26.81 140 LEU B CA 1
ATOM 1488 C C . LEU B 1 33 ? 18.980 42.892 45.150 1.00 26.90 140 LEU B C 1
ATOM 1489 O O . LEU B 1 33 ? 18.718 41.760 45.542 1.00 27.27 140 LEU B O 1
ATOM 1494 N N . VAL B 1 34 ? 18.811 44.014 45.844 1.00 27.01 141 VAL B N 1
ATOM 1495 C CA . VAL B 1 34 ? 18.138 44.142 47.127 1.00 27.13 141 VAL B CA 1
ATOM 1496 C C . VAL B 1 34 ? 16.929 45.063 46.892 1.00 27.10 141 VAL B C 1
ATOM 1497 O O . VAL B 1 34 ? 17.047 46.121 46.277 1.00 26.65 141 VAL B O 1
ATOM 1501 N N . GLN B 1 35 ? 15.770 44.630 47.377 1.00 27.14 142 GLN B N 1
ATOM 1502 C CA . GLN B 1 35 ? 14.512 45.358 47.253 1.00 27.52 142 GLN B CA 1
ATOM 1503 C C . GLN B 1 35 ? 14.427 46.425 48.331 1.00 26.38 142 GLN B C 1
ATOM 1504 O O . GLN B 1 35 ? 14.665 46.100 49.492 1.00 26.01 142 GLN B O 1
ATOM 1510 N N . ALA B 1 36 ? 14.106 47.661 47.947 1.00 25.33 143 ALA B N 1
ATOM 1511 C CA . ALA B 1 36 ? 13.875 48.775 48.874 1.00 24.43 143 ALA B CA 1
ATOM 1512 C C . ALA B 1 36 ? 12.998 48.461 50.093 1.00 23.63 143 ALA B C 1
ATOM 1513 O O . ALA B 1 36 ? 11.910 47.888 49.972 1.00 22.90 143 ALA B O 1
ATOM 1515 N N . ASN B 1 37 ? 13.486 48.833 51.277 1.00 23.23 144 ASN B N 1
ATOM 1516 C CA . ASN B 1 37 ? 12.832 48.648 52.572 1.00 22.50 144 ASN B CA 1
ATOM 1517 C C . ASN B 1 37 ? 12.367 47.223 52.889 1.00 22.63 144 ASN B C 1
ATOM 1518 O O . ASN B 1 37 ? 11.328 46.968 53.511 1.00 22.96 144 ASN B O 1
ATOM 1523 N N . SER B 1 38 ? 13.161 46.270 52.409 1.00 21.97 145 SER B N 1
ATOM 1524 C CA . SER B 1 38 ? 13.004 44.850 52.660 1.00 21.34 145 SER B CA 1
ATOM 1525 C C . SER B 1 38 ? 13.817 44.511 53.916 1.00 21.05 145 SER B C 1
ATOM 1526 O O . SER B 1 38 ? 14.605 45.320 54.389 1.00 20.62 145 SER B O 1
ATOM 1529 N N . PRO B 1 39 ? 13.629 43.323 54.499 1.00 21.00 146 PRO B N 1
ATOM 1530 C CA . PRO B 1 39 ? 14.547 42.830 55.534 1.00 21.08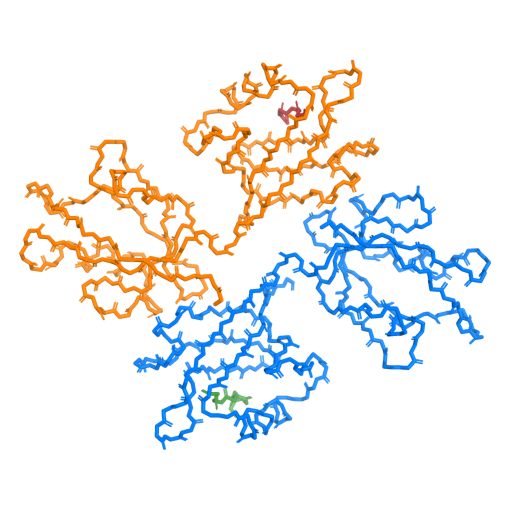 146 PRO B CA 1
ATOM 1531 C C . PRO B 1 39 ? 16.042 42.756 55.128 1.00 21.13 146 PRO B C 1
ATOM 1532 O O . PRO B 1 39 ? 16.941 43.006 55.929 1.00 20.75 146 PRO B O 1
ATOM 1536 N N . ALA B 1 40 ? 16.298 42.387 53.874 1.00 21.45 147 ALA B N 1
ATOM 1537 C CA . ALA B 1 40 ? 17.608 42.327 53.246 1.00 21.77 147 ALA B CA 1
ATOM 1538 C C . ALA B 1 40 ? 18.291 43.678 53.353 1.00 22.32 147 ALA B C 1
ATOM 1539 O O . ALA B 1 40 ? 19.454 43.781 53.743 1.00 23.07 147 ALA B O 1
ATOM 1541 N N . SER B 1 41 ? 17.513 44.697 53.012 1.00 22.61 148 SER B N 1
ATOM 1542 C CA . SER B 1 41 ? 17.918 46.091 53.008 1.00 23.44 148 SER B CA 1
ATOM 1543 C C . SER B 1 41 ? 18.224 46.516 54.436 1.00 23.85 148 SER B C 1
ATOM 1544 O O . SER B 1 41 ? 19.258 47.122 54.697 1.00 23.28 148 SER B O 1
ATOM 1547 N N . LEU B 1 42 ? 17.318 46.177 55.349 1.00 24.56 149 LEU B N 1
ATOM 1548 C CA . LEU B 1 42 ? 17.500 46.563 56.748 1.00 25.13 149 LEU B CA 1
ATOM 1549 C C . LEU B 1 42 ? 18.781 45.975 57.363 1.00 25.26 149 LEU B C 1
ATOM 1550 O O . LEU B 1 42 ? 19.481 46.624 58.111 1.00 24.39 149 LEU B O 1
ATOM 1555 N N . VAL B 1 43 ? 19.114 44.731 57.036 1.00 26.64 150 VAL B N 1
ATOM 1556 C CA . VAL B 1 43 ? 20.336 44.082 57.528 1.00 26.89 150 VAL B CA 1
ATOM 1557 C C . VAL B 1 43 ? 21.585 44.454 56.726 1.00 27.26 150 VAL B C 1
ATOM 1558 O O . VAL B 1 43 ? 22.641 43.884 56.968 1.00 27.51 150 VAL B O 1
ATOM 1562 N N . GLY B 1 44 ? 21.483 45.394 55.790 1.00 27.53 151 GLY B N 1
ATOM 1563 C CA . GLY B 1 44 ? 22.643 45.965 55.099 1.00 27.62 151 GLY B CA 1
ATOM 1564 C C . GLY B 1 44 ? 23.267 45.136 53.983 1.00 27.69 151 GLY B C 1
ATOM 1565 O O . GLY B 1 44 ? 24.419 45.391 53.605 1.00 27.99 151 GLY B O 1
ATOM 1566 N N . LEU B 1 45 ? 22.524 44.165 53.463 1.00 26.98 152 LEU B N 1
ATOM 1567 C CA . LEU B 1 45 ? 22.954 43.474 52.247 1.00 27.38 152 LEU B CA 1
ATOM 1568 C C . LEU B 1 45 ? 22.980 44.404 51.032 1.00 27.18 152 LEU B C 1
ATOM 1569 O O . LEU B 1 45 ? 22.128 45.288 50.899 1.00 26.88 152 LEU B O 1
ATOM 1574 N N . ARG B 1 46 ? 23.983 44.189 50.181 1.00 27.00 153 ARG B N 1
ATOM 1575 C CA . ARG B 1 46 ? 24.230 45.031 49.017 1.00 27.10 153 ARG B CA 1
ATOM 1576 C C . ARG B 1 46 ? 24.751 44.172 47.848 1.00 27.00 153 ARG B C 1
ATOM 1577 O O . ARG B 1 46 ? 25.338 43.097 48.021 1.00 27.11 153 ARG B O 1
ATOM 1585 N N . PHE B 1 47 ? 24.520 44.693 46.652 1.00 26.58 154 PHE B N 1
ATOM 1586 C CA . PHE B 1 47 ? 24.959 44.094 45.402 1.00 26.65 154 PHE B CA 1
ATOM 1587 C C . PHE B 1 47 ? 26.446 43.826 45.525 1.00 26.01 154 PHE B C 1
ATOM 1588 O O . PHE B 1 47 ? 27.236 44.754 45.725 1.00 27.37 154 PHE B O 1
ATOM 1596 N N . GLY B 1 48 ? 26.835 42.567 45.402 1.00 24.59 155 GLY B N 1
ATOM 1597 C CA . GLY B 1 48 ? 28.246 42.219 45.441 1.00 23.65 155 GLY B CA 1
ATOM 1598 C C . GLY B 1 48 ? 28.625 41.534 46.727 1.00 22.51 155 GLY B C 1
ATOM 1599 O O . GLY B 1 48 ? 29.711 41.005 46.808 1.00 22.25 155 GLY B O 1
ATOM 1600 N N . ASP B 1 49 ? 27.781 41.550 47.746 1.00 21.89 156 ASP B N 1
ATOM 1601 C CA . ASP B 1 49 ? 28.090 40.769 48.935 1.00 21.47 156 ASP B CA 1
ATOM 1602 C C . ASP B 1 49 ? 27.973 39.272 48.642 1.00 21.07 156 ASP B C 1
ATOM 1603 O O . ASP B 1 49 ? 27.083 38.887 47.918 1.00 20.58 156 ASP B O 1
ATOM 1608 N N . GLN B 1 50 ? 28.859 38.449 49.194 1.00 21.13 157 GLN B N 1
ATOM 1609 C CA . GLN B 1 50 ? 28.818 37.000 49.029 1.00 20.81 157 GLN B CA 1
ATOM 1610 C C . GLN B 1 50 ? 28.135 36.331 50.224 1.00 20.58 157 GLN B C 1
ATOM 1611 O O . GLN B 1 50 ? 28.378 36.694 51.383 1.00 18.58 157 GLN B O 1
ATOM 1617 N N . VAL B 1 51 ? 27.283 35.363 49.866 1.00 20.79 158 VAL B N 1
ATOM 1618 C CA . VAL B 1 51 ? 26.522 34.496 50.778 1.00 20.85 158 VAL B CA 1
ATOM 1619 C C . VAL B 1 51 ? 27.301 33.179 50.833 1.00 21.25 158 VAL B C 1
ATOM 1620 O O . VAL B 1 51 ? 27.402 32.395 49.882 1.00 21.02 158 VAL B O 1
ATOM 1624 N N . LEU B 1 52 ? 27.927 32.976 51.989 1.00 21.64 159 LEU B N 1
ATOM 1625 C CA . LEU B 1 52 ? 28.708 31.784 52.198 1.00 21.83 159 LEU B CA 1
ATOM 1626 C C . LEU B 1 52 ? 27.804 30.609 52.582 1.00 22.06 159 LEU B C 1
ATOM 1627 O O . LEU B 1 52 ? 28.104 29.494 52.178 1.00 22.66 159 LEU B O 1
ATOM 1632 N N . GLN B 1 53 ? 26.772 30.859 53.391 1.00 21.91 160 GLN B N 1
ATOM 1633 C CA . GLN B 1 53 ? 25.811 29.876 53.900 1.00 22.18 160 GLN B CA 1
ATOM 1634 C C . GLN B 1 53 ? 24.463 30.573 54.017 1.00 21.79 160 GLN B C 1
ATOM 1635 O O . GLN B 1 53 ? 24.420 31.785 54.214 1.00 21.37 160 GLN B O 1
ATOM 1641 N N . ILE B 1 54 ? 23.422 29.767 53.843 1.00 21.75 161 ILE B N 1
ATOM 1642 C CA . ILE B 1 54 ? 22.027 30.080 54.132 1.00 22.69 161 ILE B CA 1
ATOM 1643 C C . ILE B 1 54 ? 21.568 28.995 55.111 1.00 22.65 161 ILE B C 1
ATOM 1644 O O . ILE B 1 54 ? 21.677 27.806 54.854 1.00 22.56 161 ILE B O 1
ATOM 1649 N N . ASN B 1 55 ? 21.047 29.415 56.255 1.00 23.39 162 ASN B N 1
ATOM 1650 C CA . ASN B 1 55 ? 20.679 28.522 57.365 1.00 23.83 162 ASN B CA 1
ATOM 1651 C C . ASN B 1 55 ? 21.723 27.465 57.648 1.00 23.85 162 ASN B C 1
ATOM 1652 O O . ASN B 1 55 ? 21.381 26.298 57.783 1.00 23.97 162 ASN B O 1
ATOM 1657 N N . GLY B 1 56 ? 22.979 27.887 57.717 1.00 24.64 163 GLY B N 1
ATOM 1658 C CA . GLY B 1 56 ? 24.105 26.951 57.886 1.00 25.24 163 GLY B CA 1
ATOM 1659 C C . GLY B 1 56 ? 24.632 26.044 56.775 1.00 25.21 163 GLY B C 1
ATOM 1660 O O . GLY B 1 56 ? 25.677 25.427 56.993 1.00 25.48 163 GLY B O 1
ATOM 1661 N N . GLU B 1 57 ? 23.941 25.943 55.636 1.00 24.94 164 GLU B N 1
ATOM 1662 C CA . GLU B 1 57 ? 24.309 25.160 54.460 1.00 24.63 164 GLU B CA 1
ATOM 1663 C C . GLU B 1 57 ? 25.222 25.935 53.523 1.00 23.87 164 GLU B C 1
ATOM 1664 O O . GLU B 1 57 ? 24.912 27.085 53.172 1.00 23.58 164 GLU B O 1
ATOM 1670 N N . ASN B 1 58 ? 26.310 25.316 53.091 1.00 22.78 165 ASN B N 1
ATOM 1671 C CA . ASN B 1 58 ? 27.191 25.928 52.106 1.00 22.97 165 ASN B CA 1
ATOM 1672 C C . ASN B 1 58 ? 26.493 26.285 50.798 1.00 22.77 165 ASN B C 1
ATOM 1673 O O . ASN B 1 58 ? 25.717 25.508 50.270 1.00 22.76 165 ASN B O 1
ATOM 1678 N N . CYS B 1 59 ? 26.755 27.495 50.313 1.00 22.65 166 CYS B N 1
ATOM 1679 C CA . CYS B 1 59 ? 26.261 27.987 49.020 1.00 22.57 166 CYS B CA 1
ATOM 1680 C C . CYS B 1 59 ? 27.166 27.586 47.862 1.00 22.13 166 CYS B C 1
ATOM 1681 O O . CYS B 1 59 ? 26.882 27.919 46.725 1.00 22.33 166 CYS B O 1
ATOM 1684 N N . ALA B 1 60 ? 28.246 26.880 48.170 1.00 22.25 167 ALA B N 1
ATOM 1685 C CA . ALA B 1 60 ? 29.263 26.502 47.204 1.00 22.51 167 ALA B CA 1
ATOM 1686 C C . ALA B 1 60 ? 28.658 25.708 46.029 1.00 22.36 167 ALA B C 1
ATOM 1687 O O . ALA B 1 60 ? 27.981 24.697 46.233 1.00 21.82 167 ALA B O 1
ATOM 1689 N N . GLY B 1 61 ? 28.880 26.219 44.817 1.00 22.25 168 GLY B N 1
ATOM 1690 C CA . GLY B 1 61 ? 28.458 25.538 43.603 1.00 22.24 168 GLY B CA 1
ATOM 1691 C C . GLY B 1 61 ? 26.988 25.661 43.256 1.00 22.07 168 GLY B C 1
ATOM 1692 O O . GLY B 1 61 ? 26.516 25.102 42.281 1.00 22.63 168 GLY B O 1
ATOM 1693 N N . TRP B 1 62 ? 26.200 26.370 44.046 1.00 22.25 169 TRP B N 1
ATOM 1694 C CA . TRP B 1 62 ? 24.777 26.425 43.731 1.00 21.76 169 TRP B CA 1
ATOM 1695 C C . TRP B 1 62 ? 24.567 27.442 42.639 1.00 21.73 169 TRP B C 1
ATOM 1696 O O . TRP B 1 62 ? 25.303 28.435 42.594 1.00 21.15 169 TRP B O 1
ATOM 1707 N N . SER B 1 63 ? 23.554 27.155 41.825 1.00 22.16 170 SER B N 1
ATOM 1708 C CA . SER B 1 63 ? 23.008 28.140 40.876 1.00 22.69 170 SER B CA 1
ATOM 1709 C C . SER B 1 63 ? 22.187 29.201 41.617 1.00 22.96 170 SER B C 1
ATOM 1710 O O . SER B 1 63 ? 21.904 29.068 42.803 1.00 22.97 170 SER B O 1
ATOM 1713 N N . SER B 1 64 ? 21.829 30.261 40.906 1.00 23.67 171 SER B N 1
ATOM 1714 C CA . SER B 1 64 ? 20.909 31.288 41.393 1.00 23.85 171 SER B CA 1
ATOM 1715 C C . SER B 1 64 ? 19.558 30.636 41.647 1.00 23.23 171 SER B C 1
ATOM 1716 O O . SER B 1 64 ? 19.003 30.894 42.689 1.00 22.79 171 SER B O 1
ATOM 1719 N N . ASP B 1 65 ? 19.048 29.840 40.705 1.00 23.30 172 ASP B N 1
ATOM 1720 C CA . ASP B 1 65 ? 17.771 29.116 40.806 1.00 23.52 172 ASP B CA 1
ATOM 1721 C C . ASP B 1 65 ? 17.710 28.221 42.066 1.00 23.56 172 ASP B C 1
ATOM 1722 O O . ASP B 1 65 ? 16.707 28.169 42.775 1.00 22.91 172 ASP B O 1
ATOM 1727 N N . LYS B 1 66 ? 18.811 27.517 42.322 1.00 23.72 173 LYS B N 1
ATOM 1728 C CA . LYS B 1 66 ? 19.006 26.730 43.529 1.00 24.08 173 LYS B CA 1
ATOM 1729 C C . LYS B 1 66 ? 19.007 27.601 44.769 1.00 24.55 173 LYS B C 1
ATOM 1730 O O . LYS B 1 66 ? 18.283 27.309 45.711 1.00 24.86 173 LYS B O 1
ATOM 1736 N N . ALA B 1 67 ? 19.798 28.664 44.770 1.00 25.00 174 ALA B N 1
ATOM 1737 C CA . ALA B 1 67 ? 19.856 29.555 45.922 1.00 25.35 174 ALA B CA 1
ATOM 1738 C C . ALA B 1 67 ? 18.495 30.132 46.298 1.00 25.66 174 ALA B C 1
ATOM 1739 O O . ALA B 1 67 ? 18.139 30.169 47.480 1.00 24.91 174 ALA B O 1
ATOM 1741 N N . HIS B 1 68 ? 17.753 30.559 45.275 1.00 26.10 175 HIS B N 1
ATOM 1742 C CA . HIS B 1 68 ? 16.406 31.099 45.460 1.00 26.78 175 HIS B CA 1
ATOM 1743 C C . HIS B 1 68 ? 15.359 30.130 45.954 1.00 26.86 175 HIS B C 1
ATOM 1744 O O . HIS B 1 68 ? 14.471 30.515 46.698 1.00 27.19 175 HIS B O 1
ATOM 1751 N N . LYS B 1 69 ? 15.485 28.888 45.516 1.00 27.41 176 LYS B N 1
ATOM 1752 C CA . LYS B 1 69 ? 14.582 27.844 45.952 1.00 27.99 176 LYS B CA 1
ATOM 1753 C C . LYS B 1 69 ? 14.956 27.454 47.381 1.00 27.99 176 LYS B C 1
ATOM 1754 O O . LYS B 1 69 ? 14.081 27.084 48.129 1.00 28.37 176 LYS B O 1
ATOM 1760 N N . VAL B 1 70 ? 16.211 27.508 47.805 1.00 28.45 177 VAL B N 1
ATOM 1761 C CA . VAL B 1 70 ? 16.554 27.238 49.212 1.00 28.71 177 VAL B CA 1
ATOM 1762 C C . VAL B 1 70 ? 15.848 28.227 50.150 1.00 29.14 177 VAL B C 1
ATOM 1763 O O . VAL B 1 70 ? 15.300 27.819 51.176 1.00 29.19 177 VAL B O 1
ATOM 1767 N N . LEU B 1 71 ? 15.891 29.510 49.789 1.00 29.41 178 LEU B N 1
ATOM 1768 C CA . LEU B 1 71 ? 15.157 30.594 50.470 1.00 29.74 178 LEU B CA 1
ATOM 1769 C C . LEU B 1 71 ? 13.643 30.326 50.528 1.00 30.11 178 LEU B C 1
ATOM 1770 O O . LEU B 1 71 ? 13.026 30.393 51.583 1.00 29.41 178 LEU B O 1
ATOM 1775 N N . LYS B 1 72 ? 13.060 30.011 49.374 1.00 31.09 179 LYS B N 1
ATOM 1776 C CA . LYS B 1 72 ? 11.637 29.715 49.267 1.00 31.88 179 LYS B CA 1
ATOM 1777 C C . LYS B 1 72 ? 11.188 28.514 50.097 1.00 32.08 179 LYS B C 1
ATOM 1778 O O . LYS B 1 72 ? 10.103 28.495 50.645 1.00 31.95 179 LYS B O 1
ATOM 1784 N N . GLN B 1 73 ? 12.028 27.493 50.194 1.00 32.44 180 GLN B N 1
ATOM 1785 C CA . GLN B 1 73 ? 11.687 26.281 50.936 1.00 32.89 180 GLN B CA 1
ATOM 1786 C C . GLN B 1 73 ? 12.088 26.336 52.404 1.00 32.92 180 GLN B C 1
ATOM 1787 O O . GLN B 1 73 ? 11.682 25.453 53.152 1.00 33.24 180 GLN B O 1
ATOM 1793 N N . ALA B 1 74 ? 12.863 27.329 52.819 1.00 33.41 181 ALA B N 1
ATOM 1794 C CA . ALA B 1 74 ? 13.380 27.421 54.189 1.00 34.00 181 ALA B CA 1
ATOM 1795 C C . ALA B 1 74 ? 12.327 27.381 55.308 1.00 34.71 181 ALA B C 1
ATOM 1796 O O . ALA B 1 74 ? 11.370 28.138 55.324 1.00 34.01 181 ALA B O 1
ATOM 1798 N N . PHE B 1 75 ? 12.500 26.493 56.278 1.00 35.89 182 PHE B N 1
ATOM 1799 C CA . PHE B 1 75 ? 11.492 26.349 57.323 1.00 36.99 182 PHE B CA 1
ATOM 1800 C C . PHE B 1 75 ? 11.525 27.461 58.348 1.00 37.25 182 PHE B C 1
ATOM 1801 O O . PHE B 1 75 ? 12.589 28.005 58.618 1.00 37.39 182 PHE B O 1
ATOM 1809 N N . GLY B 1 76 ? 10.351 27.741 58.900 1.00 37.71 183 GLY B N 1
ATOM 1810 C CA . GLY B 1 76 ? 10.178 28.809 59.876 1.00 38.24 183 GLY B CA 1
ATOM 1811 C C . GLY B 1 76 ? 10.135 30.164 59.207 1.00 38.67 183 GLY B C 1
ATOM 1812 O O . GLY B 1 76 ? 10.179 30.275 57.976 1.00 38.68 183 GLY B O 1
ATOM 1813 N N . GLU B 1 77 ? 10.053 31.192 60.046 1.00 39.07 184 GLU B N 1
ATOM 1814 C CA . GLU B 1 77 ? 9.936 32.575 59.556 1.00 39.37 184 GLU B CA 1
ATOM 1815 C C . GLU B 1 77 ? 11.257 33.346 59.512 1.00 38.84 184 GLU B C 1
ATOM 1816 O O . GLU B 1 77 ? 11.280 34.285 58.730 1.00 39.07 184 GLU B O 1
ATOM 1822 N N . LYS B 1 78 ? 12.299 32.980 60.259 1.00 37.94 185 LYS B N 1
ATOM 1823 C CA . LYS B 1 78 ? 13.631 33.602 60.221 1.00 37.49 185 LYS B CA 1
ATOM 1824 C C . LYS B 1 78 ? 14.624 32.796 59.356 1.00 36.64 185 LYS B C 1
ATOM 1825 O O . LYS B 1 78 ? 14.600 31.555 59.343 1.00 36.25 185 LYS B O 1
ATOM 1831 N N . ILE B 1 79 ? 15.473 33.520 58.623 1.00 35.42 186 ILE B N 1
ATOM 1832 C CA . ILE B 1 79 ? 16.500 32.981 57.734 1.00 34.69 186 ILE B CA 1
ATOM 1833 C C . ILE B 1 79 ? 17.807 33.583 58.209 1.00 33.70 186 ILE B C 1
ATOM 1834 O O . ILE B 1 79 ? 17.943 34.802 58.326 1.00 33.64 186 ILE B O 1
ATOM 1839 N N . THR B 1 80 ? 18.773 32.707 58.455 1.00 32.58 187 THR B N 1
ATOM 1840 C CA . THR B 1 80 ? 20.124 33.113 58.810 1.00 31.62 187 THR B CA 1
ATOM 1841 C C . THR B 1 80 ? 21.026 32.985 57.580 1.00 30.26 187 THR B C 1
ATOM 1842 O O . THR B 1 80 ? 20.920 32.035 56.816 1.00 29.70 187 THR B O 1
ATOM 1846 N N . MET B 1 81 ? 21.919 33.954 57.397 1.00 29.27 188 MET B N 1
ATOM 1847 C CA . MET B 1 81 ? 22.886 33.920 56.298 1.00 28.52 188 MET B CA 1
ATOM 1848 C C . MET B 1 81 ? 24.206 34.366 56.912 1.00 27.72 188 MET B C 1
ATOM 1849 O O . MET B 1 81 ? 24.227 35.185 57.840 1.00 27.48 188 MET B O 1
ATOM 1854 N N . THR B 1 82 ? 25.268 33.776 56.383 1.00 26.25 189 THR B N 1
ATOM 1855 C CA . THR B 1 82 ? 26.642 34.072 56.725 1.00 25.79 189 THR B CA 1
ATOM 1856 C C . THR B 1 82 ? 27.156 34.831 55.498 1.00 25.04 189 THR B C 1
ATOM 1857 O O . THR B 1 82 ? 27.166 34.326 54.383 1.00 24.31 189 THR B O 1
ATOM 1861 N N . ILE B 1 83 ? 27.603 36.060 55.718 1.00 25.01 190 ILE B N 1
ATOM 1862 C CA . ILE B 1 83 ? 27.889 37.035 54.654 1.00 24.93 190 ILE B CA 1
ATOM 1863 C C . ILE B 1 83 ? 29.317 37.528 54.692 1.00 24.73 190 ILE B C 1
ATOM 1864 O O . ILE B 1 83 ? 29.851 37.844 55.766 1.00 24.56 190 ILE B O 1
ATOM 1869 N N . ARG B 1 84 ? 29.893 37.564 53.495 1.00 24.34 191 ARG B N 1
ATOM 1870 C CA . ARG B 1 84 ? 31.183 38.186 53.280 1.00 24.43 191 ARG B CA 1
ATOM 1871 C C . ARG B 1 84 ? 31.007 39.463 52.463 1.00 24.73 191 ARG B C 1
ATOM 1872 O O . ARG B 1 84 ? 30.590 39.507 51.301 1.00 25.17 191 ARG B O 1
ATOM 1880 N N . ASP B 1 85 ? 31.363 40.556 53.111 1.00 25.17 192 ASP B N 1
ATOM 1881 C CA . ASP B 1 85 ? 31.182 41.892 52.590 1.00 25.26 192 ASP B CA 1
ATOM 1882 C C . ASP B 1 85 ? 32.026 42.095 51.346 1.00 25.12 192 ASP B C 1
ATOM 1883 O O . ASP B 1 85 ? 33.232 41.852 51.379 1.00 25.08 192 ASP B O 1
ATOM 1888 N N . ARG B 1 86 ? 31.332 42.535 50.302 1.00 24.99 193 ARG B N 1
ATOM 1889 C CA . ARG B 1 86 ? 31.837 42.843 48.963 1.00 25.31 193 ARG B CA 1
ATOM 1890 C C . ARG B 1 86 ? 33.336 42.550 48.833 1.00 25.14 193 ARG B C 1
ATOM 1891 O O . ARG B 1 86 ? 34.160 43.462 48.904 1.00 24.33 193 ARG B O 1
ATOM 1899 N N . PRO B 1 87 ? 33.654 41.248 48.667 1.00 25.25 194 PRO B N 1
ATOM 1900 C CA . PRO B 1 87 ? 35.054 40.811 48.657 1.00 25.60 194 PRO B CA 1
ATOM 1901 C C . PRO B 1 87 ? 35.881 41.362 47.497 1.00 26.00 194 PRO B C 1
ATOM 1902 O O . PRO B 1 87 ? 37.085 41.533 47.612 1.00 26.22 194 PRO B O 1
ATOM 1906 N N . PHE B 1 88 ? 35.218 41.640 46.384 1.00 27.05 195 PHE B N 1
ATOM 1907 C CA . PHE B 1 88 ? 35.801 42.240 45.192 1.00 27.51 195 PHE B CA 1
ATOM 1908 C C . PHE B 1 88 ? 35.926 43.773 45.186 1.00 27.11 195 PHE B C 1
ATOM 1909 O O . PHE B 1 88 ? 36.450 44.354 44.227 1.00 27.10 195 PHE B O 1
ATOM 1917 N N . GLU B 1 89 ? 35.453 44.445 46.230 1.00 26.61 196 GLU B N 1
ATOM 1918 C CA . GLU B 1 89 ? 35.428 45.916 46.281 1.00 26.29 196 GLU B CA 1
ATOM 1919 C C . GLU B 1 89 ? 36.789 46.612 46.432 1.00 25.91 196 GLU B C 1
ATOM 1920 O O . GLU B 1 89 ? 37.628 46.178 47.216 1.00 25.09 196 GLU B O 1
ATOM 1926 N N . ARG B 1 90 ? 36.995 47.682 45.667 1.00 25.66 197 ARG B N 1
ATOM 1927 C CA . ARG B 1 90 ? 38.157 48.550 45.757 1.00 25.97 197 ARG B CA 1
ATOM 1928 C C . ARG B 1 90 ? 37.705 50.006 45.780 1.00 25.92 197 ARG B C 1
ATOM 1929 O O . ARG B 1 90 ? 36.667 50.312 45.196 1.00 26.26 197 ARG B O 1
ATOM 1937 N N . THR B 1 91 ? 38.481 50.887 46.408 1.00 25.59 198 THR B N 1
ATOM 1938 C CA . THR B 1 91 ? 38.195 52.320 46.475 1.00 25.69 198 THR B CA 1
ATOM 1939 C C . THR B 1 91 ? 39.291 53.130 45.804 1.00 26.10 198 THR B C 1
ATOM 1940 O O . THR B 1 91 ? 40.468 52.905 46.083 1.00 26.16 198 THR B O 1
ATOM 1944 N N . ILE B 1 92 ? 38.895 54.067 44.949 1.00 26.47 199 ILE B N 1
ATOM 1945 C CA . ILE B 1 92 ? 39.789 55.010 44.269 1.00 26.65 199 ILE B CA 1
ATOM 1946 C C . ILE B 1 92 ? 39.293 56.439 44.561 1.00 26.52 199 ILE B C 1
ATOM 1947 O O . ILE B 1 92 ? 38.113 56.735 44.466 1.00 25.70 199 ILE B O 1
ATOM 1952 N N . THR B 1 93 ? 40.256 57.283 44.911 1.00 26.75 200 THR B N 1
ATOM 1953 C CA . THR B 1 93 ? 40.165 58.695 45.208 1.00 26.78 200 THR B CA 1
ATOM 1954 C C . THR B 1 93 ? 40.824 59.477 44.059 1.00 27.17 200 THR B C 1
ATOM 1955 O O . THR B 1 93 ? 42.028 59.349 43.800 1.00 27.54 200 THR B O 1
ATOM 1959 N N . MET B 1 94 ? 40.021 60.284 43.369 1.00 26.78 201 MET B N 1
ATOM 1960 C CA . MET B 1 94 ? 40.484 61.130 42.297 1.00 26.61 201 MET B CA 1
ATOM 1961 C C . MET B 1 94 ? 40.206 62.581 42.702 1.00 26.71 201 MET B C 1
ATOM 1962 O O . MET B 1 94 ? 39.523 62.860 43.682 1.00 26.49 201 MET B O 1
ATOM 1967 N N . HIS B 1 95 ? 40.774 63.493 41.924 1.00 26.84 202 HIS B N 1
ATOM 1968 C CA . HIS B 1 95 ? 40.624 64.930 42.023 1.00 26.91 202 HIS B CA 1
ATOM 1969 C C . HIS B 1 95 ? 40.122 65.530 40.727 1.00 27.17 202 HIS B C 1
ATOM 1970 O O . HIS B 1 95 ? 40.737 65.349 39.667 1.00 27.52 202 HIS B O 1
ATOM 1977 N N . LYS B 1 96 ? 39.024 66.262 40.824 1.00 27.15 203 LYS B N 1
ATOM 1978 C CA . LYS B 1 96 ? 38.575 67.038 39.677 1.00 27.27 203 LYS B CA 1
ATOM 1979 C C . LYS B 1 96 ? 39.640 68.052 39.214 1.00 27.53 203 LYS B C 1
ATOM 1980 O O . LYS B 1 96 ? 40.297 68.690 40.043 1.00 27.42 203 LYS B O 1
ATOM 1986 N N . ASP B 1 97 ? 39.779 68.166 37.892 1.00 27.57 204 ASP B N 1
ATOM 1987 C CA . ASP B 1 97 ? 40.595 69.166 37.222 1.00 27.94 204 ASP B CA 1
ATOM 1988 C C . ASP B 1 97 ? 39.791 70.475 37.047 1.00 27.90 204 ASP B C 1
ATOM 1989 O O . ASP B 1 97 ? 38.716 70.620 37.632 1.00 27.20 204 ASP B O 1
ATOM 1994 N N . SER B 1 98 ? 40.325 71.395 36.240 1.00 28.25 205 SER B N 1
ATOM 1995 C CA . SER B 1 98 ? 39.789 72.735 35.910 1.00 28.49 205 SER B CA 1
ATOM 1996 C C . SER B 1 98 ? 38.397 72.763 35.272 1.00 29.04 205 SER B C 1
ATOM 1997 O O . SER B 1 98 ? 37.669 73.750 35.389 1.00 29.33 205 SER B O 1
ATOM 2000 N N . THR B 1 99 ? 38.036 71.663 34.615 1.00 29.58 206 THR B N 1
ATOM 2001 C CA . THR B 1 99 ? 36.783 71.468 33.896 1.00 29.81 206 THR B CA 1
ATOM 2002 C C . THR B 1 99 ? 35.769 70.737 34.783 1.00 29.95 206 THR B C 1
ATOM 2003 O O . THR B 1 99 ? 34.664 70.431 34.327 1.00 29.91 206 THR B O 1
ATOM 2007 N N . GLY B 1 100 ? 36.135 70.462 36.035 1.00 29.72 207 GLY B N 1
ATOM 2008 C CA . GLY B 1 100 ? 35.287 69.727 36.960 1.00 29.28 207 GLY B CA 1
ATOM 200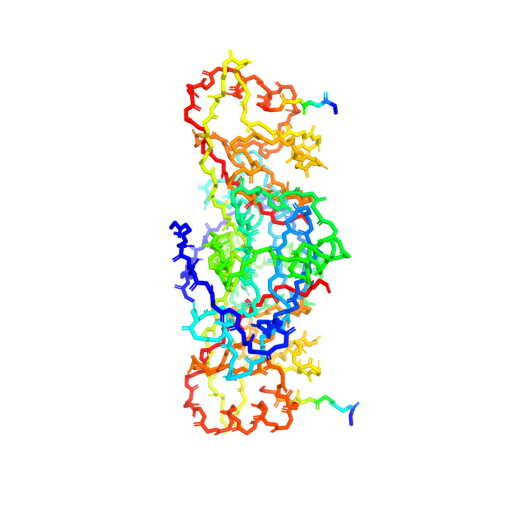9 C C . GLY B 1 100 ? 35.213 68.218 36.795 1.00 29.08 207 GLY B C 1
ATOM 2010 O O . GLY B 1 100 ? 34.333 67.586 37.407 1.00 29.18 207 GLY B O 1
ATOM 2011 N N . HIS B 1 101 ? 36.124 67.645 36.008 1.00 28.30 208 HIS B N 1
ATOM 2012 C CA . HIS B 1 101 ? 36.158 66.189 35.784 1.00 27.56 208 HIS B CA 1
ATOM 2013 C C . HIS B 1 101 ? 37.347 65.426 36.373 1.00 26.80 208 HIS B C 1
ATOM 2014 O O . HIS B 1 101 ? 38.470 65.915 36.454 1.00 26.89 208 HIS B O 1
ATOM 2021 N N . VAL B 1 102 ? 37.047 64.197 36.783 1.00 26.01 209 VAL B N 1
ATOM 2022 C CA . VAL B 1 102 ? 37.997 63.218 37.309 1.00 25.60 209 VAL B CA 1
ATOM 2023 C C . VAL B 1 102 ? 38.573 62.331 36.193 1.00 25.29 209 VAL B C 1
ATOM 2024 O O . VAL B 1 102 ? 39.659 61.793 36.414 1.00 25.07 209 VAL B O 1
ATOM 2028 N N . GLY B 1 103 ? 37.912 62.181 35.041 1.00 25.13 210 GLY B N 1
ATOM 2029 C CA . GLY B 1 103 ? 38.465 61.435 33.901 1.00 25.12 210 GLY B CA 1
ATOM 2030 C C . GLY B 1 103 ? 37.988 60.081 33.404 1.00 24.95 210 GLY B C 1
ATOM 2031 O O . GLY B 1 103 ? 38.790 59.244 32.990 1.00 24.83 210 GLY B O 1
ATOM 2032 N N . PHE B 1 104 ? 36.682 59.842 33.423 1.00 24.90 211 PHE B N 1
ATOM 2033 C CA . PHE B 1 104 ? 36.195 58.562 32.902 1.00 24.67 211 PHE B CA 1
ATOM 2034 C C . PHE B 1 104 ? 34.801 58.685 32.290 1.00 24.64 211 PHE B C 1
ATOM 2035 O O . PHE B 1 104 ? 33.980 59.524 32.667 1.00 25.10 211 PHE B O 1
ATOM 2043 N N . ILE B 1 105 ? 34.576 57.804 31.328 1.00 24.22 212 ILE B N 1
ATOM 2044 C CA . ILE B 1 105 ? 33.278 57.608 30.718 1.00 24.22 212 ILE B CA 1
ATOM 2045 C C . ILE B 1 105 ? 32.573 56.430 31.374 1.00 23.95 212 ILE B C 1
ATOM 2046 O O . ILE B 1 105 ? 33.156 55.382 31.631 1.00 24.21 212 ILE B O 1
ATOM 2051 N N . PHE B 1 106 ? 31.289 56.630 31.628 1.00 24.09 213 PHE B N 1
ATOM 2052 C CA . PHE B 1 106 ? 30.438 55.609 32.209 1.00 24.27 213 PHE B CA 1
ATOM 2053 C C . PHE B 1 106 ? 29.065 55.519 31.531 1.00 24.42 213 PHE B C 1
ATOM 2054 O O . PHE B 1 106 ? 28.557 56.456 30.884 1.00 23.55 213 PHE B O 1
ATOM 2062 N N . LYS B 1 107 ? 28.492 54.333 31.710 1.00 24.78 214 LYS B N 1
ATOM 2063 C CA . LYS B 1 107 ? 27.156 54.054 31.201 1.00 25.31 214 LYS B CA 1
ATOM 2064 C C . LYS B 1 107 ? 26.614 52.806 31.876 1.00 25.29 214 LYS B C 1
ATOM 2065 O O . LYS B 1 107 ? 27.296 51.791 31.960 1.00 25.22 214 LYS B O 1
ATOM 2071 N N . ASN B 1 108 ? 25.360 52.922 32.301 1.00 25.64 215 ASN B N 1
ATOM 2072 C CA . ASN B 1 108 ? 24.648 51.923 33.072 1.00 25.83 215 ASN B CA 1
ATOM 2073 C C . ASN B 1 108 ? 25.456 51.672 34.343 1.00 25.96 215 ASN B C 1
ATOM 2074 O O . ASN B 1 108 ? 25.629 50.520 34.732 1.00 26.03 215 ASN B O 1
ATOM 2079 N N . GLY B 1 109 ? 25.962 52.737 34.964 1.00 26.06 216 GLY B N 1
ATOM 2080 C CA . GLY B 1 109 ? 26.744 52.658 36.199 1.00 26.17 216 GLY B CA 1
ATOM 2081 C C . GLY B 1 109 ? 28.070 51.914 36.179 1.00 26.30 216 GLY B C 1
ATOM 2082 O O . GLY B 1 109 ? 28.594 51.487 37.213 1.00 26.49 216 GLY B O 1
ATOM 2083 N N . LYS B 1 110 ? 28.621 51.798 34.978 1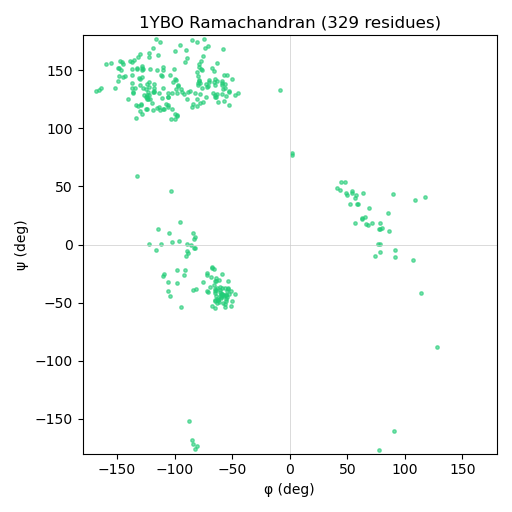.00 26.49 217 LYS B N 1
ATOM 2084 C CA . LYS B 1 110 ? 29.823 51.053 34.628 1.00 26.82 217 LYS B CA 1
ATOM 2085 C C . LYS B 1 110 ? 30.831 51.972 33.954 1.00 26.62 217 LYS B C 1
ATOM 2086 O O . LYS B 1 110 ? 30.438 52.780 33.115 1.00 25.93 217 LYS B O 1
ATOM 2092 N N . ILE B 1 111 ? 32.102 51.820 34.319 1.00 26.47 218 ILE B N 1
ATOM 2093 C CA . ILE B 1 111 ? 33.222 52.532 33.699 1.00 26.37 218 ILE B CA 1
ATOM 2094 C C . ILE B 1 111 ? 33.603 51.836 32.376 1.00 26.23 218 ILE B C 1
ATOM 2095 O O . ILE B 1 111 ? 33.968 50.666 32.369 1.00 25.14 218 ILE B O 1
ATOM 2100 N N . THR B 1 112 ? 33.497 52.597 31.283 1.00 26.35 219 THR B N 1
ATOM 2101 C CA . THR B 1 112 ? 33.670 52.137 29.897 1.00 26.57 219 THR B CA 1
ATOM 2102 C C . THR B 1 112 ? 34.937 52.665 29.198 1.00 26.60 219 THR B C 1
ATOM 2103 O O . THR B 1 112 ? 35.485 52.024 28.280 1.00 26.78 219 THR B O 1
ATOM 2107 N N . SER B 1 113 ? 35.408 53.833 29.642 1.00 26.28 220 SER B N 1
ATOM 2108 C CA . SER B 1 113 ? 36.725 54.308 29.250 1.00 25.92 220 SER B CA 1
ATOM 2109 C C . SER B 1 113 ? 37.324 55.362 30.168 1.00 25.70 220 SER B C 1
ATOM 2110 O O . SER B 1 113 ? 36.650 56.092 30.894 1.00 25.49 220 SER B O 1
ATOM 2113 N N . ILE B 1 114 ? 38.654 55.401 30.116 1.00 25.51 221 ILE B N 1
ATOM 2114 C CA . ILE B 1 114 ? 39.495 56.294 30.883 1.00 25.31 221 ILE B CA 1
ATOM 2115 C C . ILE B 1 114 ? 40.114 57.298 29.914 1.00 25.74 221 ILE B C 1
ATOM 2116 O O . ILE B 1 114 ? 40.767 56.929 28.920 1.00 24.26 221 ILE B O 1
ATOM 2121 N N . VAL B 1 115 ? 39.901 58.568 30.268 1.00 26.43 222 VAL B N 1
ATOM 2122 C CA . VAL B 1 115 ? 40.431 59.741 29.552 1.00 26.67 222 VAL B CA 1
ATOM 2123 C C . VAL B 1 115 ? 41.898 59.918 29.924 1.00 26.80 222 VAL B C 1
ATOM 2124 O O . VAL B 1 115 ? 42.222 59.934 31.114 1.00 26.57 222 VAL B O 1
ATOM 2128 N N . LYS B 1 116 ? 42.742 60.063 28.903 1.00 26.61 223 LYS B N 1
ATOM 2129 C CA . LYS B 1 116 ? 44.177 60.268 29.030 1.00 26.53 223 LYS B CA 1
ATOM 2130 C C . LYS B 1 116 ? 44.443 61.513 29.878 1.00 26.68 223 LYS B C 1
ATOM 2131 O O . LYS B 1 116 ? 43.673 62.467 29.807 1.00 26.06 223 LYS B O 1
ATOM 2137 N N . ASP B 1 117 ? 45.518 61.487 30.666 1.00 26.79 224 ASP B N 1
ATOM 2138 C CA . ASP B 1 117 ? 45.981 62.620 31.451 1.00 27.30 224 ASP B CA 1
ATOM 2139 C C . ASP B 1 117 ? 45.041 63.040 32.572 1.00 26.73 224 ASP B C 1
ATOM 2140 O O . ASP B 1 117 ? 45.113 64.157 33.082 1.00 26.96 224 ASP B O 1
ATOM 2145 N N . SER B 1 118 ? 44.119 62.178 32.956 1.00 26.14 225 SER B N 1
ATOM 2146 C CA . SER B 1 118 ? 43.172 62.540 33.994 1.00 25.77 225 SER B CA 1
ATOM 2147 C C . SER B 1 118 ? 43.629 61.939 35.326 1.00 25.10 225 SER B C 1
ATOM 2148 O O . SER B 1 118 ? 44.526 61.105 35.361 1.00 24.70 225 SER B O 1
ATOM 2151 N N . SER B 1 119 ? 43.025 62.406 36.415 1.00 24.70 226 SER B N 1
ATOM 2152 C CA . SER B 1 119 ? 43.154 61.857 37.774 1.00 24.26 226 SER B CA 1
ATOM 2153 C C . SER B 1 119 ? 42.830 60.366 37.785 1.00 24.05 226 SER B C 1
ATOM 2154 O O . SER B 1 119 ? 43.443 59.611 38.523 1.00 23.93 226 SER B O 1
ATOM 2157 N N . ALA B 1 120 ? 41.844 59.960 36.987 1.00 24.14 227 ALA B N 1
ATOM 2158 C CA . ALA B 1 120 ? 41.438 58.561 36.812 1.00 24.05 227 ALA B CA 1
ATOM 2159 C C . ALA B 1 120 ? 42.538 57.722 36.169 1.00 24.02 227 ALA B C 1
ATOM 2160 O O . ALA B 1 120 ? 42.786 56.591 36.588 1.00 24.01 227 ALA B O 1
ATOM 2162 N N . ALA B 1 121 ? 43.196 58.295 35.159 1.00 24.49 228 ALA B N 1
ATOM 2163 C CA . ALA B 1 121 ? 44.333 57.679 34.462 1.00 24.55 228 ALA B CA 1
ATOM 2164 C C . ALA B 1 121 ? 45.471 57.547 35.469 1.00 24.45 228 ALA B C 1
ATOM 2165 O O . ALA B 1 121 ? 45.959 56.427 35.660 1.00 24.98 228 ALA B O 1
ATOM 2167 N N . ARG B 1 122 ? 45.854 58.655 36.103 1.00 23.91 229 ARG B N 1
ATOM 2168 C CA . ARG B 1 122 ? 46.928 58.633 37.102 1.00 23.70 229 ARG B CA 1
ATOM 2169 C C . ARG B 1 122 ? 46.693 57.600 38.196 1.00 23.55 229 ARG B C 1
ATOM 2170 O O . ARG B 1 122 ? 47.634 56.953 38.638 1.00 24.11 229 ARG B O 1
ATOM 2178 N N . ASN B 1 123 ? 45.449 57.441 38.632 1.00 23.41 230 ASN B N 1
ATOM 2179 C CA . ASN B 1 123 ? 45.065 56.480 39.667 1.00 23.10 230 ASN B CA 1
ATOM 2180 C C . ASN B 1 123 ? 44.838 55.053 39.154 1.00 23.03 230 ASN B C 1
ATOM 2181 O O . ASN B 1 123 ? 44.436 54.182 39.902 1.00 22.87 230 ASN B O 1
ATOM 2186 N N . GLY B 1 124 ? 45.076 54.738 37.889 1.00 22.61 231 GLY B N 1
ATOM 2187 C CA . GLY B 1 124 ? 44.793 53.380 37.413 1.00 22.12 231 GLY B CA 1
ATOM 2188 C C . GLY B 1 124 ? 43.385 52.824 37.517 1.00 21.61 231 GLY B C 1
ATOM 2189 O O . GLY B 1 124 ? 43.127 51.646 37.722 1.00 20.97 231 GLY B O 1
ATOM 2190 N N . LEU B 1 125 ? 42.437 53.725 37.341 1.00 21.70 232 LEU B N 1
ATOM 2191 C CA . LEU B 1 125 ? 41.044 53.361 37.394 1.00 21.43 232 LEU B CA 1
ATOM 2192 C C . LEU B 1 125 ? 40.802 52.395 36.238 1.00 21.02 232 LEU B C 1
ATOM 2193 O O . LEU B 1 125 ? 41.343 52.606 35.155 1.00 19.53 232 LEU B O 1
ATOM 2198 N N . LEU B 1 126 ? 39.989 51.361 36.477 1.00 21.20 233 LEU B N 1
ATOM 2199 C CA . LEU B 1 126 ? 39.776 50.339 35.455 1.00 21.28 233 LEU B CA 1
ATOM 2200 C C . LEU B 1 126 ? 38.381 50.371 34.867 1.00 21.32 233 LEU B C 1
ATOM 2201 O O . LEU B 1 126 ? 37.441 50.747 35.557 1.00 21.31 233 LEU B O 1
ATOM 2206 N N . THR B 1 127 ? 38.317 49.958 33.602 1.00 21.63 234 THR B N 1
ATOM 2207 C CA . THR B 1 127 ? 37.077 49.773 32.870 1.00 21.31 234 THR B CA 1
ATOM 2208 C C . THR B 1 127 ? 36.440 48.416 33.229 1.00 21.91 234 THR B C 1
ATOM 2209 O O . THR B 1 127 ? 37.011 47.605 33.974 1.00 21.01 234 THR B O 1
ATOM 2213 N N . GLU B 1 128 ? 35.233 48.199 32.693 1.00 22.75 235 GLU B N 1
ATOM 2214 C CA . GLU B 1 128 ? 34.440 46.982 32.905 1.00 23.47 235 GLU B CA 1
ATOM 2215 C C . GLU B 1 128 ? 34.306 46.792 34.428 1.00 23.40 235 GLU B C 1
ATOM 2216 O O . GLU B 1 128 ? 34.508 45.702 34.962 1.00 24.24 235 GLU B O 1
ATOM 2222 N N . HIS B 1 129 ? 33.986 47.869 35.139 1.00 22.71 236 HIS B N 1
ATOM 2223 C CA . HIS B 1 129 ? 33.905 47.891 36.603 1.00 22.33 236 HIS B CA 1
ATOM 2224 C C . HIS B 1 129 ? 32.630 48.660 36.943 1.00 22.50 236 HIS B C 1
ATOM 2225 O O . HIS B 1 129 ? 32.429 49.764 36.416 1.00 21.59 236 HIS B O 1
ATOM 2232 N N . ASN B 1 130 ? 31.806 48.076 37.814 1.00 22.81 237 ASN B N 1
ATOM 2233 C CA . ASN B 1 130 ? 30.624 48.766 38.325 1.00 23.59 237 ASN B CA 1
ATOM 2234 C C . ASN B 1 130 ? 31.001 49.721 39.428 1.00 23.42 237 ASN B C 1
ATOM 2235 O O . ASN B 1 130 ? 31.819 49.323 40.226 1.00 23.04 237 ASN B O 1
ATOM 2240 N N . ILE B 1 131 ? 30.417 50.916 39.409 1.00 23.87 238 ILE B N 1
ATOM 2241 C CA . ILE B 1 131 ? 30.515 51.933 40.444 1.00 24.60 238 ILE B CA 1
ATOM 2242 C C . ILE B 1 131 ? 29.484 51.657 41.544 1.00 24.68 238 ILE B C 1
ATOM 2243 O O . ILE B 1 131 ? 28.270 51.625 41.306 1.00 25.03 238 ILE B O 1
ATOM 2248 N N . CYS B 1 132 ? 29.959 51.476 42.770 1.00 24.81 239 CYS B N 1
ATOM 2249 C CA . CYS B 1 132 ? 29.085 51.080 43.879 1.00 24.76 239 CYS B CA 1
ATOM 2250 C C . CYS B 1 132 ? 28.599 52.316 44.655 1.00 24.70 239 CYS B C 1
ATOM 2251 O O . CYS B 1 132 ? 27.409 52.489 44.843 1.00 24.64 239 CYS B O 1
ATOM 2254 N N . GLU B 1 133 ? 29.535 53.151 45.092 1.00 24.86 240 GLU B N 1
ATOM 2255 C CA . GLU B 1 133 ? 29.298 54.408 45.761 1.00 24.94 240 GLU B CA 1
ATOM 2256 C C . GLU B 1 133 ? 30.272 55.486 45.261 1.00 24.44 240 GLU B C 1
ATOM 2257 O O . GLU B 1 133 ? 31.338 55.244 44.681 1.00 23.30 240 GLU B O 1
ATOM 2263 N N . ILE B 1 134 ? 29.830 56.725 45.468 1.00 24.83 241 ILE B N 1
ATOM 2264 C CA . ILE B 1 134 ? 30.509 57.970 45.127 1.00 24.82 241 ILE B CA 1
ATOM 2265 C C . ILE B 1 134 ? 30.356 58.810 46.397 1.00 25.51 241 ILE B C 1
ATOM 2266 O O . ILE B 1 134 ? 29.232 59.097 46.795 1.00 24.62 241 ILE B O 1
ATOM 2271 N N . ASN B 1 135 ? 31.469 59.207 47.009 1.00 26.12 242 ASN B N 1
ATOM 2272 C CA . ASN B 1 135 ? 31.477 59.979 48.250 1.00 26.83 242 ASN B CA 1
ATOM 2273 C C . ASN B 1 135 ? 30.465 59.575 49.320 1.00 27.34 242 ASN B C 1
ATOM 2274 O O . ASN B 1 135 ? 29.748 60.389 49.910 1.00 27.54 242 ASN B O 1
ATOM 2279 N N . GLY B 1 136 ? 30.469 58.267 49.546 1.00 27.32 243 GLY B N 1
ATOM 2280 C CA . GLY B 1 136 ? 29.575 57.668 50.506 1.00 27.53 243 GLY B CA 1
ATOM 2281 C C . GLY B 1 136 ? 28.122 57.648 50.074 1.00 27.70 243 GLY B C 1
ATOM 2282 O O . GLY B 1 136 ? 27.287 57.465 50.955 1.00 27.65 243 GLY B O 1
ATOM 2283 N N . GLN B 1 137 ? 27.825 57.809 48.787 1.00 27.47 244 GLN B N 1
ATOM 2284 C CA . GLN B 1 137 ? 26.470 57.668 48.276 1.00 27.64 244 GLN B CA 1
ATOM 2285 C C . GLN B 1 137 ? 26.341 56.451 47.368 1.00 27.92 244 GLN B C 1
ATOM 2286 O O . GLN B 1 137 ? 26.967 56.410 46.310 1.00 28.14 244 GLN B O 1
ATOM 2292 N N . ASN B 1 138 ? 25.535 55.471 47.770 1.00 28.12 245 ASN B N 1
ATOM 2293 C CA . ASN B 1 138 ? 25.307 54.273 46.976 1.00 28.56 245 ASN B CA 1
ATOM 2294 C C . ASN B 1 138 ? 24.644 54.670 45.662 1.00 28.37 245 ASN B C 1
ATOM 2295 O O . ASN B 1 138 ? 23.646 55.389 45.693 1.00 27.97 245 ASN B O 1
ATOM 2300 N N . VAL B 1 139 ? 25.185 54.202 44.539 1.00 28.08 246 VAL B N 1
ATOM 2301 C CA . VAL B 1 139 ? 24.666 54.551 43.211 1.00 27.84 246 VAL B CA 1
ATOM 2302 C C . VAL B 1 139 ? 24.013 53.364 42.466 1.00 27.79 246 VAL B C 1
ATOM 2303 O O . VAL B 1 139 ? 23.556 53.486 41.323 1.00 27.22 246 VAL B O 1
ATOM 2307 N N . ILE B 1 140 ? 23.999 52.205 43.116 1.00 28.30 247 ILE B N 1
ATOM 2308 C CA . ILE B 1 140 ? 23.345 50.967 42.658 1.00 28.60 247 ILE B CA 1
ATOM 2309 C C . ILE B 1 140 ? 21.830 51.189 42.532 1.00 28.66 247 ILE B C 1
ATOM 2310 O O . ILE B 1 140 ? 21.158 51.545 43.492 1.00 28.22 247 ILE B O 1
ATOM 2315 N N . GLY B 1 141 ? 21.309 50.959 41.331 1.00 29.39 248 GLY B N 1
ATOM 2316 C CA . GLY B 1 141 ? 19.885 51.130 41.002 1.00 29.84 248 GLY B CA 1
ATOM 2317 C C . GLY B 1 141 ? 19.487 52.545 40.598 1.00 30.18 248 GLY B C 1
ATOM 2318 O O . GLY B 1 141 ? 18.304 52.873 40.527 1.00 30.82 248 GLY B O 1
ATOM 2319 N N . LEU B 1 142 ? 20.463 53.408 40.358 1.00 30.48 249 LEU B N 1
ATOM 2320 C CA . LEU B 1 142 ? 20.259 54.781 39.911 1.00 30.67 249 LEU B CA 1
ATOM 2321 C C . LEU B 1 142 ? 20.484 54.900 38.406 1.00 30.67 249 LEU B C 1
ATOM 2322 O O . LEU B 1 142 ? 21.274 54.150 37.829 1.00 31.02 249 LEU B O 1
ATOM 2327 N N . LYS B 1 143 ? 19.801 55.850 37.774 1.00 30.67 250 LYS B N 1
ATOM 2328 C CA . LYS B 1 143 ? 20.038 56.137 36.360 1.00 30.54 250 LYS B CA 1
ATOM 2329 C C . LYS B 1 143 ? 21.339 56.939 36.345 1.00 30.26 250 LYS B C 1
ATOM 2330 O O . LYS B 1 143 ? 21.706 57.521 37.366 1.00 30.14 250 LYS B O 1
ATOM 2336 N N . ASP B 1 144 ? 22.018 56.946 35.199 1.00 30.10 251 ASP B N 1
ATOM 2337 C CA . ASP B 1 144 ? 23.305 57.606 34.980 1.00 29.91 251 ASP B CA 1
ATOM 2338 C C . ASP B 1 144 ? 23.178 59.105 35.199 1.00 29.85 251 ASP B C 1
ATOM 2339 O O . ASP B 1 144 ? 24.120 59.771 35.596 1.00 29.56 251 ASP B O 1
ATOM 2344 N N . SER B 1 145 ? 21.997 59.641 34.926 1.00 30.05 252 SER B N 1
ATOM 2345 C CA . SER B 1 145 ? 21.661 61.038 35.228 1.00 30.27 252 SER B CA 1
ATOM 2346 C C . SER B 1 145 ? 21.784 61.397 36.719 1.00 30.23 252 SER B C 1
ATOM 2347 O O . SER B 1 145 ? 22.283 62.459 37.073 1.00 30.32 252 SER B O 1
ATOM 2350 N N . GLN B 1 146 ? 21.317 60.530 37.611 1.00 30.32 253 GLN B N 1
ATOM 2351 C CA . GLN B 1 146 ? 21.454 60.732 39.055 1.00 30.34 253 GLN B CA 1
ATOM 2352 C C . GLN B 1 146 ? 22.913 60.607 39.504 1.00 30.33 253 GLN B C 1
ATOM 2353 O O . GLN B 1 146 ? 23.367 61.342 40.376 1.00 30.38 253 GLN B O 1
ATOM 2359 N N . ILE B 1 147 ? 23.652 59.687 38.888 1.00 30.42 254 ILE B N 1
ATOM 2360 C CA . ILE B 1 147 ? 25.117 59.520 39.061 1.00 30.19 254 ILE B CA 1
ATOM 2361 C C . ILE B 1 147 ? 25.906 60.773 38.630 1.00 29.80 254 ILE B C 1
ATOM 2362 O O . ILE B 1 147 ? 26.768 61.250 39.351 1.00 29.19 254 ILE B O 1
ATOM 2367 N N . ALA B 1 148 ? 25.621 61.297 37.440 1.00 30.07 255 ALA B N 1
ATOM 2368 C CA . ALA B 1 148 ? 26.175 62.551 36.941 1.00 29.83 255 ALA B CA 1
ATOM 2369 C C . ALA B 1 148 ? 25.838 63.706 37.876 1.00 29.92 255 ALA B C 1
ATOM 2370 O O . ALA B 1 148 ? 26.705 64.518 38.133 1.00 30.05 255 ALA B O 1
ATOM 2372 N N . ASP B 1 149 ? 24.622 63.811 38.407 1.00 30.49 256 ASP B N 1
ATOM 2373 C CA . ASP B 1 149 ? 24.264 64.872 39.369 1.00 30.83 256 ASP B CA 1
ATOM 2374 C C . ASP B 1 149 ? 25.086 64.879 40.675 1.00 30.65 256 ASP B C 1
ATOM 2375 O O . ASP B 1 149 ? 25.454 65.935 41.192 1.00 30.88 256 ASP B O 1
ATOM 2380 N N . ILE B 1 150 ? 25.351 63.693 41.212 1.00 30.47 257 ILE B N 1
ATOM 2381 C CA . ILE B 1 150 ? 26.201 63.434 42.388 1.00 30.47 257 ILE B CA 1
ATOM 2382 C C . ILE B 1 150 ? 27.650 63.845 42.113 1.00 30.53 257 ILE B C 1
ATOM 2383 O O . ILE B 1 150 ? 28.308 64.529 42.919 1.00 30.66 257 ILE B O 1
ATOM 2388 N N . LEU B 1 151 ? 28.124 63.410 40.951 1.00 30.27 258 LEU B N 1
ATOM 2389 C CA . LEU B 1 151 ? 29.439 63.822 40.475 1.00 30.48 258 LEU B CA 1
ATOM 2390 C C . LEU B 1 151 ? 29.591 65.343 40.386 1.00 30.68 258 LEU B C 1
ATOM 2391 O O . LEU B 1 151 ? 30.516 65.912 40.965 1.00 30.26 258 LEU B O 1
ATOM 2396 N N . SER B 1 152 ? 28.687 66.016 39.685 1.00 31.53 259 SER B N 1
ATOM 2397 C CA . SER B 1 152 ? 28.761 67.484 39.540 1.00 32.03 259 SER B CA 1
ATOM 2398 C C . SER B 1 152 ? 28.692 68.284 40.849 1.00 32.31 259 SER B C 1
ATOM 2399 O O . SER B 1 152 ? 29.442 69.237 41.062 1.00 32.32 259 SER B O 1
ATOM 2402 N N . THR B 1 153 ? 27.770 67.888 41.719 1.00 32.56 260 THR B N 1
ATOM 2403 C CA . THR B 1 153 ? 27.625 68.464 43.059 1.00 32.64 260 THR B CA 1
ATOM 2404 C C . THR B 1 153 ? 28.775 68.170 44.036 1.00 32.58 260 THR B C 1
ATOM 2405 O O . THR B 1 153 ? 28.919 68.896 45.035 1.00 33.13 260 THR B O 1
ATOM 2409 N N . SER B 1 154 ? 29.580 67.137 43.783 1.00 31.90 261 SER B N 1
ATOM 2410 C CA . SER B 1 154 ? 30.705 66.810 44.653 1.00 31.59 261 SER B CA 1
ATOM 2411 C C . SER B 1 154 ? 31.738 67.933 44.666 1.00 31.35 261 SER B C 1
ATOM 2412 O O . SER B 1 154 ? 31.804 68.700 43.715 1.00 31.78 261 SER B O 1
ATOM 2415 N N . GLY B 1 155 ? 32.537 68.008 45.726 1.00 30.72 262 GLY B N 1
ATOM 2416 C CA . GLY B 1 155 ? 33.740 68.831 45.779 1.00 30.45 262 GLY B CA 1
ATOM 2417 C C . GLY B 1 155 ? 34.845 68.172 44.956 1.00 30.06 262 GLY B C 1
ATOM 2418 O O . GLY B 1 155 ? 34.639 67.068 44.439 1.00 30.22 262 GLY B O 1
ATOM 2419 N N . THR B 1 156 ? 36.007 68.817 44.837 1.00 29.34 263 THR B N 1
ATOM 2420 C CA . THR B 1 156 ? 37.151 68.361 44.034 1.00 29.18 263 THR B CA 1
ATOM 2421 C C . THR B 1 156 ? 37.607 66.896 44.260 1.00 29.25 263 THR B C 1
ATOM 2422 O O . THR B 1 156 ? 37.803 66.118 43.315 1.00 28.65 263 THR B O 1
ATOM 2426 N N . VAL B 1 157 ? 37.775 66.515 45.526 1.00 28.91 264 VAL B N 1
ATOM 2427 C CA . VAL B 1 157 ? 38.121 65.135 45.901 1.00 28.87 264 VAL B CA 1
ATOM 2428 C C . VAL B 1 157 ? 36.919 64.188 45.775 1.00 28.39 264 VAL B C 1
ATOM 2429 O O . VAL B 1 157 ? 35.894 64.429 46.410 1.00 28.34 264 VAL B O 1
ATOM 2433 N N . VAL B 1 158 ? 37.083 63.133 44.975 1.00 27.54 265 VAL B N 1
ATOM 2434 C CA . VAL B 1 158 ? 36.033 62.204 44.591 1.00 26.88 265 VAL B CA 1
ATOM 2435 C C . VAL B 1 158 ? 36.510 60.790 44.867 1.00 26.33 265 VAL B C 1
ATOM 2436 O O . VAL B 1 158 ? 37.418 60.283 44.198 1.00 25.31 265 VAL B O 1
ATOM 2440 N N . THR B 1 159 ? 35.851 60.178 45.853 1.00 25.83 266 THR B N 1
ATOM 2441 C CA . THR B 1 159 ? 36.190 58.833 46.261 1.00 25.48 266 THR B CA 1
ATOM 2442 C C . THR B 1 159 ? 35.101 57.934 45.726 1.00 25.37 266 THR B C 1
ATOM 2443 O O . THR B 1 159 ? 33.923 58.159 45.954 1.00 24.83 266 THR B O 1
ATOM 2447 N N . ILE B 1 160 ? 35.492 56.893 45.003 1.00 26.15 267 ILE B N 1
ATOM 2448 C CA . ILE B 1 160 ? 34.510 55.984 44.453 1.00 26.01 267 ILE B CA 1
ATOM 2449 C C . ILE B 1 160 ? 34.904 54.580 44.847 1.00 25.34 267 ILE B C 1
ATOM 2450 O O . ILE B 1 160 ? 36.058 54.215 44.915 1.00 25.41 267 ILE B O 1
ATOM 2455 N N . THR B 1 161 ? 33.898 53.773 45.110 1.00 25.24 268 THR B N 1
ATOM 2456 C CA . THR B 1 161 ? 34.078 52.346 45.300 1.00 25.68 268 THR B CA 1
ATOM 2457 C C . THR B 1 161 ? 33.580 51.692 44.014 1.00 25.07 268 THR B C 1
ATOM 2458 O O . THR B 1 161 ? 32.625 52.153 43.373 1.00 25.08 268 THR B O 1
ATOM 2462 N N . ILE B 1 162 ? 34.258 50.607 43.671 1.00 24.58 269 ILE B N 1
ATOM 2463 C CA . ILE B 1 162 ? 34.059 49.943 42.403 1.00 24.71 269 ILE B CA 1
ATOM 2464 C C . ILE B 1 162 ? 34.276 48.444 42.566 1.00 24.54 269 ILE B C 1
ATOM 2465 O O . ILE B 1 162 ? 34.954 47.982 43.483 1.00 23.97 269 ILE B O 1
ATOM 2470 N N . MET B 1 163 ? 33.699 47.689 41.646 1.00 24.93 270 MET B N 1
ATOM 2471 C CA . MET B 1 163 ? 34.056 46.291 41.594 1.00 25.85 270 MET B CA 1
ATOM 2472 C C . MET B 1 163 ? 33.976 45.764 40.163 1.00 26.09 270 MET B C 1
ATOM 2473 O O . MET B 1 163 ? 33.200 46.270 39.340 1.00 26.04 270 MET B O 1
ATOM 2478 N N . PRO B 1 164 ? 34.791 44.736 39.884 1.00 26.42 271 PRO B N 1
ATOM 2479 C CA . PRO B 1 164 ? 34.787 44.168 38.537 1.00 27.01 271 PRO B CA 1
ATOM 2480 C C . PRO B 1 164 ? 33.390 43.719 38.151 1.00 27.21 271 PRO B C 1
ATOM 2481 O O . PRO B 1 164 ? 32.737 43.145 39.026 1.00 27.68 271 PRO B O 1
ATOM 2485 N N . ALA B 1 165 ? 32.984 43.978 36.910 1.00 27.45 272 ALA B N 1
ATOM 2486 C CA . ALA B 1 165 ? 31.680 43.563 36.392 1.00 28.24 272 ALA B CA 1
ATOM 2487 C C . ALA B 1 165 ? 31.856 42.163 35.807 1.00 28.72 272 ALA B C 1
ATOM 2488 O O . ALA B 1 165 ? 32.842 42.032 35.061 1.00 29.81 272 ALA B O 1
ATOM 2490 N N . THR C 2 12 ? 44.523 12.726 34.995 1.00 41.63 1 THR C N 1
ATOM 2491 C CA . THR C 2 12 ? 43.233 13.455 35.238 1.00 41.75 1 THR C CA 1
ATOM 2492 C C . THR C 2 12 ? 43.148 14.734 34.369 1.00 41.19 1 THR C C 1
ATOM 2493 O O . THR C 2 12 ? 42.126 14.907 33.700 1.00 41.57 1 THR C O 1
ATOM 2497 N N . ASN C 2 13 ? 44.101 15.668 34.325 1.00 40.28 2 ASN C N 1
ATOM 2498 C CA . ASN C 2 13 ? 45.320 15.784 35.141 1.00 39.28 2 ASN C CA 1
ATOM 2499 C C . ASN C 2 13 ? 45.125 16.867 36.221 1.00 37.55 2 ASN C C 1
ATOM 2500 O O . ASN C 2 13 ? 45.931 17.746 36.472 1.00 37.79 2 ASN C O 1
ATOM 2505 N N . GLU C 2 14 ? 43.983 16.819 36.881 1.00 35.85 3 GLU C N 1
ATOM 2506 C CA . GLU C 2 14 ? 43.567 17.665 37.990 1.00 34.54 3 GLU C CA 1
ATOM 2507 C C . GLU C 2 14 ? 44.207 17.250 39.307 1.00 32.88 3 GLU C C 1
ATOM 2508 O O . GLU C 2 14 ? 44.320 16.063 39.612 1.00 32.45 3 GLU C O 1
ATOM 2514 N N . PHE C 2 15 ? 44.605 18.259 40.077 1.00 31.27 4 PHE C N 1
ATOM 2515 C CA . PHE C 2 15 ? 45.128 18.060 41.422 1.00 29.87 4 PHE C CA 1
ATOM 2516 C C . PHE C 2 15 ? 44.000 18.357 42.411 1.00 28.89 4 PHE C C 1
ATOM 2517 O O . PHE C 2 15 ? 43.163 19.246 42.211 1.00 28.13 4 PHE C O 1
ATOM 2525 N N . TYR C 2 16 ? 43.980 17.562 43.474 1.00 28.17 5 TYR C N 1
ATOM 2526 C CA . TYR C 2 16 ? 43.052 17.702 44.591 1.00 27.56 5 TYR C CA 1
ATOM 2527 C C . TYR C 2 16 ? 43.773 18.342 45.775 1.00 26.79 5 TYR C C 1
ATOM 2528 O O . TYR C 2 16 ? 44.598 17.657 46.372 1.00 26.83 5 TYR C O 1
ATOM 2537 N N . ALA C 2 17 ? 43.469 19.601 46.084 1.00 25.68 6 ALA C N 1
ATOM 2538 C CA . ALA C 2 17 ? 43.997 20.320 47.239 1.00 25.49 6 ALA C CA 1
ATOM 2539 C C . ALA C 2 17 ? 43.106 20.116 48.458 1.00 25.23 6 ALA C C 1
ATOM 2540 O O . ALA C 2 17 ? 41.876 19.983 48.371 1.00 25.04 6 ALA C O 1
ATOM 2543 N N . GLU D 2 14 ? 29.076 58.006 26.590 1.00 39.51 3 GLU D N 1
ATOM 2544 C CA . GLU D 2 14 ? 27.756 58.641 26.894 1.00 39.54 3 GLU D CA 1
ATOM 2545 C C . GLU D 2 14 ? 27.768 59.676 28.024 1.00 39.08 3 GLU D C 1
ATOM 2546 O O . GLU D 2 14 ? 27.383 60.816 27.759 1.00 39.61 3 GLU D O 1
ATOM 2552 N N . PHE D 2 15 ? 28.174 59.310 29.238 1.00 38.33 4 PHE D N 1
ATOM 2553 C CA . PHE D 2 15 ? 28.333 60.258 30.349 1.00 37.55 4 PHE D CA 1
ATOM 2554 C C . PHE D 2 15 ? 29.798 60.372 30.733 1.00 37.20 4 PHE D C 1
ATOM 2555 O O . PHE D 2 15 ? 30.453 59.356 30.932 1.00 37.17 4 PHE D O 1
ATOM 2563 N N . TYR D 2 16 ? 30.293 61.599 30.844 1.00 36.87 5 TYR D N 1
ATOM 2564 C CA . TYR D 2 16 ? 31.693 61.907 31.158 1.00 36.73 5 TYR D CA 1
ATOM 2565 C C . TYR D 2 16 ? 31.855 62.396 32.605 1.00 36.41 5 TYR D C 1
ATOM 2566 O O . TYR D 2 16 ? 31.252 63.403 33.013 1.00 36.18 5 TYR D O 1
ATOM 2575 N N . ALA D 2 17 ? 32.660 61.655 33.368 1.00 35.83 6 ALA D N 1
ATOM 2576 C CA . ALA D 2 17 ? 32.935 61.955 34.780 1.00 35.55 6 ALA D CA 1
ATOM 2577 C C . ALA D 2 17 ? 34.170 62.805 35.066 1.00 35.06 6 ALA D C 1
ATOM 2578 O O . ALA D 2 17 ? 34.183 63.719 35.896 1.00 34.69 6 ALA D O 1
#

Sequence (337 aa):
DPREVILCKDQDGKIGLRLKSIDNGIFVQLVQANSPASLVGLRFGDQVLQINGENCAGWSSDKAHKVLKQAFGEKITMTIRDRPFERTITMHKDSTGHVGFIFKNGKITSIVKDSSAARNGLLTEHNICEINGQNVIGLKDSQIADILSTSGTVVTITIMPAFAMDPREVILCKDQDGKIGLRLKSIDNGIFVQLVQANSPASLVGLRFGDQVLQINGENCAGWSSDKAHKVLKQAFGEKITMTIRDRPFERTITMHKDSTGHVGFIFKNGKITSIVKDSSAARNGLLTEHNICEINGQNVIGLKDSQIADILSTSGTVVTITIMPATNEFYAEFYA

Solvent-accessible surface area: 17072 Å² total; per-residue (Å²): 186,46,76,131,11,111,0,55,38,76,172,152,15,155,7,4,23,139,13,55,36,24,31,58,3,0,5,3,66,68,39,89,89,151,12,10,0,38,150,23,37,7,80,40,3,0,3,1,3,34,1,68,76,100,34,2,26,48,20,55,44,112,94,0,125,129,36,18,163,136,18,204,44,99,119,2,62,1,22,0,42,70,10,22,5,62,33,42,10,50,0,97,41,74,125,100,36,45,0,0,0,42,0,84,118,15,70,0,52,46,26,47,187,118,12,6,0,1,124,39,8,2,6,0,77,0,29,2,0,31,1,71,68,95,89,4,39,74,65,142,19,52,80,1,28,88,28,10,78,109,24,39,91,68,0,44,0,11,3,9,17,33,128,89,160,124,71,84,112,6,108,2,63,30,71,189,111,15,120,4,8,28,155,6,98,44,57,42,56,4,0,4,1,68,91,34,122,86,151,8,42,0,48,159,36,33,6,87,34,2,0,3,2,6,18,1,69,65,94,36,1,29,47,30,55,30,117,89,0,52,106,19,13,149,101,16,193,53,114,142,0,38,1,33,0,23,66,15,28,22,65,34,81,7,62,0,95,36,74,124,90,36,48,1,0,0,42,0,96,114,14,75,0,60,48,27,54,172,104,11,6,0,2,120,38,8,1,1,0,76,0,25,2,0,55,0,60,63,88,91,4,49,75,58,158,16,58,76,1,32,92,28,12,90,123,18,53,74,77,0,46,0,9,0,13,25,74,148,102,78,54,105,7,150,62,102,6

Organism: Homo sapiens (NCBI:txid9606)

Secondary structure (DSSP, 8-state):
--EEEEEEPBTTB--SEEEEEETTEEEEEEE-TTSHHHHTT--TT-EEEEETTEE-TT--HHHHHHHHHH--SSEEEEEEE--TT-EEEEEE--TTS--SEEEETTEEEEE-TTSHHHHTT--SSEEEEEETTEE-TT--HHHHHHHHHTS-SEEEEEEEE--/----EEEEEE--TTS--SEEEEEETTEEEEEEE-TTSHHHHTT--TT-EEEEETTEE-TT--HHHHHHHHHH--SSEEEEEEE--TT-EEEEEE--TTS--SEEEETTEEEEE-TTSHHHHTT--SSEEEEEETTEE-TT--HHHHHHHHHHS-SEEEEEEEE-/---EE-/-EE-

Nearest PDB structures (foldseek):
  4z33-assembly2_B  TM=9.957E-01  e=3.956E-31  Homo sapiens
  8hu2-assembly1_A  TM=9.842E-01  e=6.942E-30  Rattus norvegicus
  8aao-assembly1_B  TM=9.653E-01  e=3.784E-29  Homo sapiens
  8blv-assembly2_B  TM=8.981E-01  e=9.300E-30  Homo sapiens
  7fta-assembly4_D  TM=8.794E-01  e=5.256E-28  Homo sapiens